Protein AF-A0A925DV42-F1 (afdb_monomer)

Mean predicted aligned error: 19.05 Å

Secondary structure (DSSP, 8-state):
----TTGGG------HHHHHHHHHHHHHHHHHHHHHHHHHHHHHHHHHHHHT-GGGS---S----PPPP-----------------------TT--EEHHHHHHHTTSS-TTHHHHHHHTT-EEETTEE---TT-EE-TT--EEETTEEP------------PPTT-B--S--TT---BHHHHHTTT-SSPP-

Sequence (193 aa):
MSNQPFKKFIAPKKNNAAVKEKFKQEKKTAKKEREAAINKYYEDKRALRQQNDPRNQSTQKGFTVSKPAFNGRPVDQKNNEAPKKFTEQKTDAGVKMPLNKFLAHCGLASRREAIAIIKEGKITINNLPVNEPGYKVSGSDVVKLNGKKLHAVKNRVYILLNKPKDYITTTDDPQGRKTVLDLIKHATSERVY

Foldseek 3Di:
DDDDPPPVPPDPDDPPVVVVVVVVVVVVVVVVVVVVVVVVVVVVVVVVVVVPDPVPPPDPDDDDDDDDDPDDDDPPPPDPPPPPPPPQPDQPQPDWDFQLVQCVQLVNDHSVVSLVLLCVQQKDKQNHTGNDRRDTDGPPIFIDGNNHTGDGDSDDDDDDDPDDPFEDDDPDDPVPTHYPCVVCVPVDPDDDD

Solvent-accessible surface area (backbone atoms only — not comparable to full-atom values): 12583 Å² total; per-residue (Å²): 136,89,84,74,93,63,72,85,76,71,67,87,75,74,58,70,65,64,55,52,50,50,57,52,50,53,54,50,50,54,49,51,52,52,53,51,52,53,50,49,53,54,48,54,56,49,50,54,52,60,73,69,37,82,83,72,79,78,71,95,67,94,73,89,79,77,84,75,77,94,65,80,80,80,79,78,90,80,71,94,66,69,79,74,68,79,71,79,75,73,77,61,85,78,59,63,39,38,38,20,56,50,44,30,47,40,66,74,40,53,54,69,57,31,40,55,50,22,59,69,49,48,27,26,49,74,83,41,76,46,53,56,47,74,42,70,43,44,84,85,59,50,41,22,50,82,82,44,77,66,56,68,63,81,79,83,84,85,82,90,76,88,80,64,87,86,52,38,95,52,96,75,59,100,83,70,64,55,32,55,61,71,78,45,61,86,77,51,94,66,90,85,131

Radius of gyration: 32.75 Å; Cα contacts (8 Å, |Δi|>4): 133; chains: 1; bounding box: 96×81×52 Å

Nearest PDB structures (foldseek):
  1ksv-assembly1_A  TM=5.792E-01  e=2.320E-06  Escherichia coli
  9e7f-assembly1_BE  TM=8.621E-01  e=8.631E-04 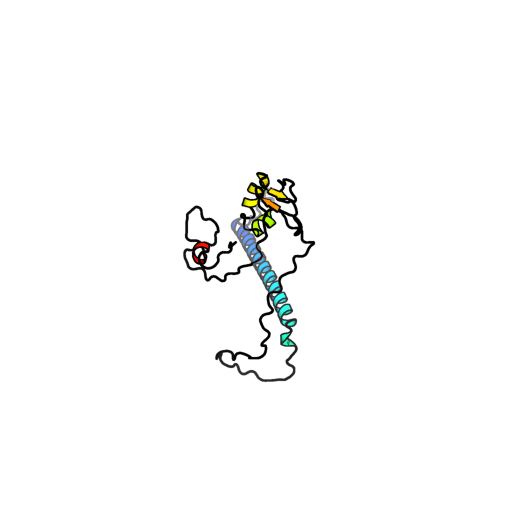 Pyrobaculum calidifontis JCM 11548
  1vio-assembly1_B  TM=5.890E-01  e=1.054E-03  Haemophilus influenzae
  3kbg-assembly1_A  TM=6.863E-01  e=2.190E-03  Thermoplasma acidophilum
  7zai-assembly1_E  TM=8.535E-01  e=1.319E-02  Pyrococcus abyssi GE5

Structure (mmCIF, N/CA/C/O backbone):
data_AF-A0A925DV42-F1
#
_entry.id   AF-A0A925DV42-F1
#
loop_
_atom_site.group_PDB
_atom_site.id
_atom_site.type_symbol
_atom_site.label_atom_id
_atom_site.label_alt_id
_atom_site.label_comp_id
_atom_site.label_asym_id
_atom_site.label_entity_id
_atom_site.label_seq_id
_atom_site.pdbx_PDB_ins_code
_atom_site.Cartn_x
_atom_site.Cartn_y
_atom_site.Cartn_z
_atom_site.occupancy
_atom_site.B_iso_or_equiv
_atom_site.auth_seq_id
_atom_site.auth_comp_id
_atom_site.auth_asym_id
_atom_site.auth_atom_id
_atom_site.pdbx_PDB_model_num
ATOM 1 N N . MET A 1 1 ? 76.237 43.496 -30.618 1.00 49.44 1 MET A N 1
ATOM 2 C CA . MET A 1 1 ? 75.507 43.274 -29.348 1.00 49.44 1 MET A CA 1
ATOM 3 C C . MET A 1 1 ? 74.123 42.708 -29.671 1.00 49.44 1 MET A C 1
ATOM 5 O O . MET A 1 1 ? 73.207 43.476 -29.933 1.00 49.44 1 MET A O 1
ATOM 9 N N . SER A 1 2 ? 73.973 41.381 -29.789 1.00 51.97 2 SER A N 1
ATOM 10 C CA . SER A 1 2 ? 72.707 40.768 -30.230 1.00 51.97 2 SER A CA 1
ATOM 11 C C . SER A 1 2 ? 71.711 40.656 -29.073 1.00 51.97 2 SER A C 1
ATOM 13 O O . SER A 1 2 ? 71.826 39.775 -28.220 1.00 51.97 2 SER A O 1
ATOM 15 N N . ASN A 1 3 ? 70.728 41.550 -29.064 1.00 58.66 3 ASN A N 1
ATOM 16 C CA . ASN A 1 3 ? 69.603 41.537 -28.141 1.00 58.66 3 ASN A CA 1
ATOM 17 C C . ASN A 1 3 ? 68.531 40.571 -28.685 1.00 58.66 3 ASN A C 1
ATOM 19 O O . ASN A 1 3 ? 67.977 40.809 -29.755 1.00 58.66 3 ASN A O 1
ATOM 23 N N . GLN A 1 4 ? 68.264 39.460 -27.993 1.00 63.59 4 GLN A N 1
ATOM 24 C CA . GLN A 1 4 ? 67.224 38.482 -28.363 1.00 63.59 4 GLN A CA 1
ATOM 25 C C . GLN A 1 4 ? 66.127 38.463 -27.278 1.00 63.59 4 GLN A C 1
ATOM 27 O O . GLN A 1 4 ? 66.200 37.655 -26.349 1.00 63.59 4 GLN A O 1
ATOM 32 N N . PRO A 1 5 ? 65.103 39.337 -27.365 1.00 61.72 5 PRO A N 1
ATOM 33 C CA . PRO A 1 5 ? 64.102 39.534 -26.309 1.00 61.72 5 PRO A CA 1
ATOM 34 C C . PRO A 1 5 ? 62.990 38.462 -26.256 1.00 61.72 5 PRO A C 1
ATOM 36 O O . PRO A 1 5 ? 62.097 38.550 -25.417 1.00 61.72 5 PRO A O 1
ATOM 39 N N . PHE A 1 6 ? 63.033 37.418 -27.097 1.00 57.84 6 PHE A N 1
ATOM 40 C CA . PHE A 1 6 ? 61.916 36.471 -27.284 1.00 57.84 6 PHE A CA 1
ATOM 41 C C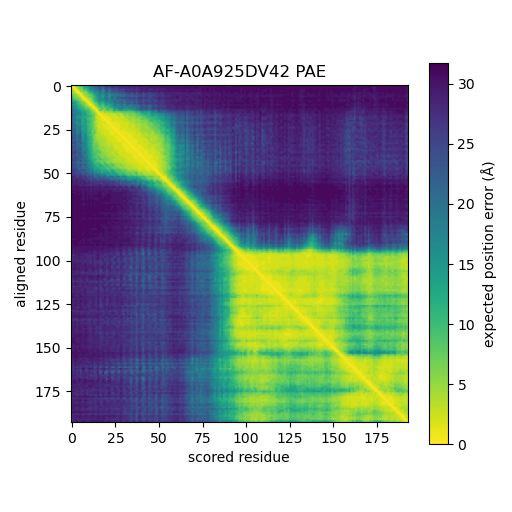 . PHE A 1 6 ? 62.151 35.026 -26.802 1.00 57.84 6 PHE A C 1
ATOM 43 O O . PHE A 1 6 ? 61.292 34.165 -26.994 1.00 57.84 6 PHE A O 1
ATOM 50 N N . LYS A 1 7 ? 63.249 34.726 -26.092 1.00 57.19 7 LYS A N 1
ATOM 51 C CA . LYS A 1 7 ? 63.490 33.362 -25.561 1.00 57.19 7 LYS A CA 1
ATOM 52 C C . LYS A 1 7 ? 62.502 32.909 -24.472 1.00 57.19 7 LYS A C 1
ATOM 54 O O . LYS A 1 7 ? 62.446 31.723 -24.167 1.00 57.19 7 LYS A O 1
ATOM 59 N N . LYS A 1 8 ? 61.691 33.812 -23.909 1.00 53.66 8 LYS A N 1
ATOM 60 C CA . LYS A 1 8 ? 60.726 33.491 -22.838 1.00 53.66 8 LYS A CA 1
ATOM 61 C C . LYS A 1 8 ? 59.446 32.793 -23.333 1.00 53.66 8 LYS A C 1
ATOM 63 O O . LYS A 1 8 ? 58.691 32.284 -22.512 1.00 53.66 8 LYS A O 1
ATOM 68 N N . PHE A 1 9 ? 59.211 32.736 -24.649 1.00 54.72 9 PHE A N 1
ATOM 69 C CA . PHE A 1 9 ? 57.989 32.163 -25.239 1.00 54.72 9 PHE A CA 1
ATOM 70 C C . PHE A 1 9 ? 58.166 30.778 -25.881 1.00 54.72 9 PHE A C 1
ATOM 72 O O . PHE A 1 9 ? 57.179 30.170 -26.292 1.00 54.72 9 PHE A O 1
ATOM 79 N N . ILE A 1 10 ? 59.387 30.235 -25.915 1.00 57.12 10 ILE A N 1
ATOM 80 C CA . ILE A 1 10 ? 59.680 28.894 -26.445 1.00 57.12 10 ILE A CA 1
ATOM 81 C C . ILE A 1 10 ? 59.942 27.943 -25.269 1.00 57.12 10 ILE A C 1
ATOM 83 O O . ILE A 1 10 ? 61.026 27.396 -25.104 1.00 57.12 10 ILE A O 1
ATOM 87 N N . ALA A 1 11 ? 58.949 27.766 -24.400 1.00 62.28 11 ALA A N 1
ATOM 88 C CA . ALA A 1 11 ? 58.913 26.574 -23.559 1.00 62.28 11 ALA A CA 1
ATOM 89 C C . ALA A 1 11 ? 58.231 25.465 -24.376 1.00 62.28 11 ALA A C 1
ATOM 91 O O . ALA A 1 11 ? 57.162 25.729 -24.939 1.00 62.28 11 ALA A O 1
ATOM 92 N N . PRO A 1 12 ? 58.786 24.241 -24.471 1.00 60.28 12 PRO A N 1
ATOM 93 C CA . PRO A 1 12 ? 58.133 23.159 -25.197 1.00 60.28 12 PRO A CA 1
ATOM 94 C C . PRO A 1 12 ? 56.806 22.831 -24.500 1.00 60.28 12 PRO A C 1
ATOM 96 O O . PRO A 1 12 ? 56.775 22.174 -23.457 1.00 60.28 12 PRO A O 1
ATOM 99 N N . LYS A 1 13 ? 55.687 23.328 -25.045 1.00 62.31 13 LYS A N 1
ATOM 100 C CA . LYS A 1 13 ? 54.348 22.960 -24.574 1.00 62.31 13 LYS A CA 1
ATOM 101 C C . LYS A 1 13 ? 54.198 21.456 -24.789 1.00 62.31 13 LYS A C 1
ATOM 103 O O . LYS A 1 13 ? 54.216 20.988 -25.923 1.00 62.31 13 LYS A O 1
ATOM 108 N N . LYS A 1 14 ? 54.069 20.691 -23.700 1.00 62.47 14 LYS A N 1
ATOM 109 C CA . LYS A 1 14 ? 53.769 19.254 -23.779 1.00 62.47 14 LYS A CA 1
ATOM 110 C C . LYS A 1 14 ? 52.481 19.069 -24.581 1.00 62.47 14 LYS A C 1
ATOM 112 O O . LYS A 1 14 ? 51.487 19.733 -24.296 1.00 62.47 14 LYS A O 1
ATOM 117 N N . ASN A 1 15 ? 52.509 18.163 -25.559 1.00 71.25 15 ASN A N 1
ATOM 118 C CA . ASN A 1 15 ? 51.371 17.861 -26.427 1.00 71.25 15 ASN A CA 1
ATOM 119 C C . ASN A 1 15 ? 50.105 17.630 -25.587 1.00 71.25 15 ASN A C 1
ATOM 121 O O . ASN A 1 15 ? 50.111 16.800 -24.675 1.00 71.25 15 ASN A O 1
ATOM 125 N N . ASN A 1 16 ? 49.012 18.330 -25.906 1.00 70.19 16 ASN A N 1
ATOM 126 C CA . ASN A 1 16 ? 47.737 18.259 -25.173 1.00 70.19 16 ASN A CA 1
ATOM 127 C C . ASN A 1 16 ? 47.221 16.815 -24.982 1.00 70.19 16 ASN A C 1
ATOM 129 O O . ASN A 1 16 ? 46.510 16.532 -24.020 1.00 70.19 16 ASN A O 1
ATOM 133 N N . ALA A 1 17 ? 47.604 15.891 -25.869 1.00 71.50 17 ALA A N 1
ATOM 134 C CA . ALA A 1 17 ? 47.333 14.460 -25.749 1.00 71.50 17 ALA A CA 1
ATOM 135 C C . ALA A 1 17 ? 48.028 13.810 -24.534 1.00 71.50 17 ALA A C 1
ATOM 137 O O . ALA A 1 17 ? 47.375 13.120 -23.757 1.00 71.50 17 ALA A O 1
ATOM 138 N N . ALA A 1 18 ? 49.312 14.100 -24.303 1.00 76.06 18 ALA A N 1
ATOM 139 C CA . ALA A 1 18 ? 50.077 13.550 -23.181 1.00 76.06 18 ALA A CA 1
ATOM 140 C C . ALA A 1 18 ? 49.569 14.064 -21.822 1.00 76.06 18 ALA A C 1
ATOM 142 O O . ALA A 1 18 ? 49.605 13.350 -20.824 1.00 76.06 18 ALA A O 1
ATOM 143 N N . VAL A 1 19 ? 49.056 15.298 -21.779 1.00 76.56 19 VAL A N 1
ATOM 144 C CA . VAL A 1 19 ? 48.416 15.863 -20.581 1.00 76.56 19 VAL A CA 1
ATOM 145 C C . VAL A 1 19 ? 47.088 15.150 -20.290 1.00 76.56 19 VAL A C 1
ATOM 147 O O . VAL A 1 19 ? 46.837 14.754 -19.154 1.00 76.56 19 VAL A O 1
ATOM 150 N N . LYS A 1 20 ? 46.261 14.907 -21.317 1.00 75.62 20 LYS A N 1
ATOM 151 C CA . LYS A 1 20 ? 44.993 14.166 -21.181 1.00 75.62 20 LYS A CA 1
ATOM 152 C C . LYS A 1 20 ? 45.198 12.710 -20.751 1.00 75.62 20 LYS A C 1
ATOM 154 O O . LYS A 1 20 ? 44.414 12.208 -19.946 1.00 75.62 20 LYS A O 1
ATOM 159 N N . GLU A 1 21 ? 46.235 12.039 -21.249 1.00 82.19 21 GLU A N 1
ATOM 160 C CA . GLU A 1 21 ? 46.555 10.669 -20.831 1.00 82.19 21 GLU A CA 1
ATOM 161 C C . GLU A 1 21 ? 46.952 10.580 -19.359 1.00 82.19 21 GLU A C 1
ATOM 163 O O . GLU A 1 21 ? 46.466 9.691 -18.661 1.00 82.19 21 GLU A O 1
ATOM 168 N N . LYS A 1 22 ? 47.744 11.534 -18.858 1.00 84.44 22 LYS A N 1
ATOM 169 C CA . LYS A 1 22 ? 48.110 11.592 -17.436 1.00 84.44 22 LYS A CA 1
ATOM 170 C C . LYS A 1 22 ? 46.887 11.734 -16.537 1.00 84.44 22 LYS A C 1
ATOM 172 O O . LYS A 1 22 ? 46.696 10.913 -15.647 1.00 84.44 22 LYS A O 1
ATOM 177 N N . PHE A 1 23 ? 45.981 12.660 -16.852 1.00 83.94 23 PHE A N 1
ATOM 178 C CA . PHE A 1 23 ? 44.728 12.804 -16.101 1.00 83.94 23 PHE A CA 1
ATOM 179 C C . PHE A 1 23 ? 43.840 11.552 -16.160 1.00 83.94 23 PHE A C 1
ATOM 181 O O . PHE A 1 23 ? 43.145 11.222 -15.197 1.00 83.94 23 PHE A O 1
ATOM 188 N N . LYS A 1 24 ? 43.833 10.833 -17.289 1.00 84.56 24 LYS A N 1
ATOM 189 C CA . LYS A 1 24 ? 43.092 9.571 -17.423 1.00 84.56 24 LYS A CA 1
ATOM 190 C C . LYS A 1 24 ? 43.712 8.464 -16.565 1.00 84.56 24 LYS A C 1
ATOM 192 O O . LYS A 1 24 ? 42.971 7.693 -15.955 1.00 84.56 24 LYS A O 1
ATOM 197 N N . GLN A 1 25 ? 45.041 8.393 -16.507 1.00 86.19 25 GLN A N 1
ATOM 198 C CA . GLN A 1 25 ? 45.773 7.449 -15.662 1.00 86.19 25 GLN A CA 1
ATOM 199 C C . GLN A 1 25 ? 45.555 7.755 -14.175 1.00 86.19 25 GLN A C 1
ATOM 201 O O . GLN A 1 25 ? 45.175 6.846 -13.443 1.00 86.19 25 GLN A O 1
ATOM 206 N N . GLU A 1 26 ? 45.647 9.020 -13.762 1.00 87.88 26 GLU A N 1
ATOM 207 C CA . GLU A 1 26 ? 45.375 9.473 -12.387 1.00 87.88 26 GLU A CA 1
ATOM 208 C C . GLU A 1 26 ? 43.936 9.169 -11.939 1.00 87.88 26 GLU A C 1
ATOM 210 O O . GLU A 1 26 ? 43.697 8.679 -10.838 1.00 87.88 26 GLU A O 1
ATOM 215 N N . LYS A 1 27 ? 42.937 9.373 -12.810 1.00 88.56 27 LYS A N 1
ATOM 216 C CA . LYS A 1 27 ? 41.550 8.983 -12.498 1.00 88.56 27 LYS A CA 1
ATOM 217 C C . LYS A 1 27 ? 41.386 7.469 -12.359 1.00 88.56 27 LYS A C 1
ATOM 219 O O . LYS A 1 27 ? 40.580 7.008 -11.550 1.00 88.56 27 LYS A O 1
ATOM 224 N N . LYS A 1 28 ? 42.119 6.684 -13.155 1.00 90.00 28 LYS A N 1
ATOM 225 C CA . LYS A 1 28 ? 42.072 5.217 -13.107 1.00 90.00 28 LYS A CA 1
ATOM 226 C C . LYS A 1 28 ? 42.726 4.682 -11.831 1.00 90.00 28 LYS A C 1
ATOM 228 O O . LYS A 1 28 ? 42.174 3.760 -11.232 1.00 90.00 28 LYS A O 1
ATOM 233 N N . THR A 1 29 ? 43.848 5.259 -11.403 1.00 90.88 29 THR A N 1
ATOM 234 C CA . THR A 1 29 ? 44.507 4.892 -10.141 1.00 90.88 29 THR A CA 1
ATOM 235 C C . THR A 1 29 ? 43.636 5.265 -8.947 1.00 90.88 29 THR A C 1
ATOM 237 O O . THR A 1 29 ? 43.335 4.387 -8.144 1.00 90.88 29 THR A O 1
ATOM 240 N N . ALA A 1 30 ? 43.083 6.482 -8.911 1.00 89.06 30 ALA A N 1
ATOM 241 C CA . ALA A 1 30 ? 42.178 6.914 -7.843 1.00 89.06 30 ALA A CA 1
ATOM 242 C C . ALA A 1 30 ? 40.916 6.033 -7.732 1.00 89.06 30 ALA A C 1
ATOM 244 O O . ALA A 1 30 ? 40.457 5.709 -6.636 1.00 89.06 30 ALA A O 1
ATOM 245 N N . LYS A 1 31 ? 40.352 5.592 -8.867 1.00 90.62 31 LYS A N 1
ATOM 246 C CA . LYS A 1 31 ? 39.223 4.648 -8.873 1.00 90.62 31 LYS A CA 1
ATOM 247 C C . LYS A 1 31 ? 39.620 3.284 -8.295 1.00 90.62 31 LYS A C 1
ATOM 249 O O . LYS A 1 31 ? 38.879 2.741 -7.480 1.00 90.62 31 LYS A O 1
ATOM 254 N N . LYS A 1 32 ? 40.786 2.757 -8.683 1.00 92.00 32 LYS A N 1
ATOM 255 C CA . LYS A 1 32 ? 41.305 1.471 -8.195 1.00 92.00 32 LYS A CA 1
ATOM 256 C C . LYS A 1 32 ? 41.598 1.508 -6.691 1.00 92.00 32 LYS A C 1
ATOM 258 O O . LYS A 1 32 ? 41.275 0.560 -5.986 1.00 92.00 32 LYS A O 1
ATOM 263 N N . GLU A 1 33 ? 42.157 2.608 -6.195 1.00 89.38 33 GLU A N 1
ATOM 264 C CA . GLU A 1 33 ? 42.412 2.824 -4.765 1.00 89.38 33 GLU A CA 1
ATOM 265 C C . GLU A 1 33 ? 41.111 2.890 -3.961 1.00 89.38 33 GLU A C 1
ATOM 267 O O . GLU A 1 33 ? 40.996 2.257 -2.911 1.00 89.38 33 GLU A O 1
ATOM 272 N N . ARG A 1 34 ? 40.089 3.576 -4.485 1.00 89.38 34 ARG A N 1
ATOM 273 C CA . ARG A 1 34 ? 38.759 3.622 -3.865 1.00 89.38 34 ARG A CA 1
ATOM 274 C C . ARG A 1 34 ? 38.096 2.245 -3.813 1.00 89.38 34 ARG A C 1
ATOM 276 O O . ARG A 1 34 ? 37.526 1.890 -2.786 1.00 89.38 34 ARG A O 1
ATOM 283 N N . GLU A 1 35 ? 38.161 1.473 -4.895 1.00 87.81 35 GLU A N 1
ATOM 284 C CA . GLU A 1 35 ? 37.636 0.101 -4.936 1.00 87.81 35 GLU A CA 1
ATOM 285 C C . GLU A 1 35 ? 38.374 -0.815 -3.949 1.00 87.81 35 GLU A C 1
ATOM 287 O O . GLU A 1 35 ? 37.734 -1.567 -3.215 1.00 87.81 35 GLU A O 1
ATOM 292 N N . ALA A 1 36 ? 39.701 -0.695 -3.853 1.00 91.88 36 ALA A N 1
ATOM 293 C CA . ALA A 1 36 ? 40.502 -1.440 -2.885 1.00 91.88 36 ALA A CA 1
ATOM 294 C C . ALA A 1 36 ? 40.151 -1.076 -1.431 1.00 91.88 36 ALA A C 1
ATOM 296 O O . ALA A 1 36 ? 40.011 -1.966 -0.595 1.00 91.88 36 ALA A O 1
ATOM 297 N N . ALA A 1 37 ? 39.942 0.209 -1.131 1.00 91.50 37 ALA A N 1
ATOM 298 C CA . ALA A 1 37 ? 39.533 0.661 0.199 1.00 91.50 37 ALA A CA 1
ATOM 299 C C . ALA A 1 37 ? 38.142 0.134 0.592 1.00 91.50 37 ALA A C 1
ATOM 301 O O . ALA A 1 37 ? 37.932 -0.292 1.728 1.00 91.50 37 ALA A O 1
ATOM 302 N N . ILE A 1 38 ? 37.200 0.119 -0.357 1.00 88.81 38 ILE A N 1
ATOM 303 C CA . ILE A 1 38 ? 35.858 -0.436 -0.151 1.00 88.81 38 ILE A CA 1
ATOM 304 C C . ILE A 1 38 ? 35.936 -1.945 0.112 1.00 88.81 38 ILE A C 1
ATOM 306 O O . ILE A 1 38 ? 35.324 -2.428 1.065 1.00 88.81 38 ILE A O 1
ATOM 310 N N . ASN A 1 39 ? 36.708 -2.684 -0.688 1.00 89.38 39 ASN A N 1
ATOM 311 C CA . ASN A 1 39 ? 36.881 -4.124 -0.494 1.00 89.38 39 ASN A CA 1
ATOM 312 C C . ASN A 1 39 ? 37.514 -4.435 0.862 1.00 89.38 39 ASN A C 1
ATOM 314 O O . ASN A 1 39 ? 36.979 -5.268 1.588 1.00 89.38 39 ASN A O 1
ATOM 318 N N . LYS A 1 40 ? 38.556 -3.693 1.252 1.00 92.69 40 LYS A N 1
ATOM 319 C CA . LYS A 1 40 ? 39.194 -3.835 2.565 1.00 92.69 40 LYS A CA 1
ATOM 320 C C . LYS A 1 40 ? 38.204 -3.608 3.713 1.00 92.69 40 LYS A C 1
ATOM 322 O O . LYS A 1 40 ? 38.117 -4.429 4.617 1.00 92.69 40 LYS A O 1
ATOM 327 N N . TYR A 1 41 ? 37.377 -2.559 3.641 1.00 91.31 41 TYR A N 1
ATOM 328 C CA . TYR A 1 41 ? 36.332 -2.305 4.644 1.00 91.31 41 TYR A CA 1
ATOM 329 C C . TYR A 1 41 ? 35.341 -3.474 4.772 1.00 91.31 41 TYR A C 1
ATOM 331 O O . TYR A 1 41 ? 34.952 -3.860 5.879 1.00 91.31 41 TYR A O 1
ATOM 339 N N . TYR A 1 42 ? 34.909 -4.049 3.647 1.00 86.06 42 TYR A N 1
ATOM 340 C CA . TYR A 1 42 ? 33.990 -5.186 3.665 1.00 86.06 42 TYR A CA 1
ATOM 341 C C . TYR A 1 42 ? 34.657 -6.489 4.125 1.00 86.06 42 TYR A C 1
ATOM 343 O O . TYR A 1 42 ? 33.984 -7.299 4.768 1.00 86.06 42 TYR A O 1
ATOM 351 N N . GLU A 1 43 ? 35.944 -6.686 3.839 1.00 87.06 43 GLU A N 1
ATOM 352 C CA . GLU A 1 43 ? 36.745 -7.809 4.337 1.00 87.06 43 GLU A CA 1
ATOM 353 C C . GLU A 1 43 ? 36.935 -7.733 5.852 1.00 87.06 43 GLU A C 1
ATOM 355 O O . GLU A 1 43 ? 36.607 -8.699 6.541 1.00 87.06 43 GLU A O 1
ATOM 360 N N . ASP A 1 44 ? 37.313 -6.572 6.388 1.00 88.00 44 ASP A N 1
ATOM 361 C CA . ASP A 1 44 ? 37.457 -6.350 7.832 1.00 88.00 44 ASP A CA 1
ATOM 362 C C . ASP A 1 44 ? 36.124 -6.587 8.560 1.00 88.00 44 ASP A C 1
ATOM 364 O O . ASP A 1 44 ? 36.047 -7.282 9.577 1.00 88.00 44 ASP A O 1
ATOM 368 N N . LYS A 1 45 ? 35.018 -6.093 7.990 1.00 85.94 45 LYS A N 1
ATOM 369 C CA . LYS A 1 45 ? 33.668 -6.323 8.526 1.00 85.94 45 LYS A CA 1
ATOM 370 C C . LYS A 1 45 ? 33.256 -7.797 8.467 1.00 85.94 45 LYS A C 1
ATOM 372 O O . LYS A 1 45 ? 32.492 -8.254 9.320 1.00 85.94 45 LYS A O 1
ATOM 377 N N . ARG A 1 46 ? 33.720 -8.544 7.461 1.00 83.31 46 ARG A N 1
ATOM 378 C CA . ARG A 1 46 ? 33.480 -9.989 7.332 1.00 83.31 46 ARG A CA 1
ATOM 379 C C . ARG A 1 46 ? 34.327 -10.775 8.338 1.00 83.31 46 ARG A C 1
ATOM 381 O O . ARG A 1 46 ? 33.788 -11.690 8.954 1.00 83.31 46 ARG A O 1
ATOM 388 N N . ALA A 1 47 ? 35.581 -10.384 8.557 1.00 82.81 47 ALA A N 1
ATOM 389 C CA . ALA A 1 47 ? 36.467 -10.974 9.558 1.00 82.81 47 ALA A CA 1
ATOM 390 C C . ALA A 1 47 ? 35.935 -10.763 10.984 1.00 82.81 47 ALA A C 1
ATOM 392 O O . ALA A 1 47 ? 35.838 -11.717 11.752 1.00 82.81 47 ALA A O 1
ATOM 393 N N . LEU A 1 48 ? 35.462 -9.553 11.307 1.00 80.50 48 LEU A N 1
ATOM 394 C CA . LEU A 1 48 ? 34.846 -9.252 12.605 1.00 80.50 48 LEU A CA 1
ATOM 395 C C . LEU A 1 48 ? 33.588 -10.099 12.861 1.00 80.50 48 LEU A C 1
ATOM 397 O O . LEU A 1 48 ? 33.341 -10.553 13.976 1.00 80.50 48 LEU A O 1
ATOM 401 N N . ARG A 1 49 ? 32.788 -10.345 11.815 1.00 77.12 49 ARG A N 1
ATOM 402 C CA . ARG A 1 49 ? 31.622 -11.239 11.892 1.00 77.12 49 ARG A CA 1
ATOM 403 C C . ARG A 1 49 ? 32.012 -12.702 12.108 1.00 77.12 49 ARG A C 1
ATOM 405 O O . ARG A 1 49 ? 31.275 -13.399 12.789 1.00 77.12 49 ARG A O 1
ATOM 412 N N . GLN A 1 50 ? 33.132 -13.156 11.539 1.00 72.94 50 GLN A N 1
ATOM 413 C CA . GLN A 1 50 ? 33.650 -14.515 11.751 1.00 72.94 50 GLN A CA 1
ATOM 414 C C . GLN A 1 50 ? 34.247 -14.698 13.151 1.00 72.94 50 GLN A C 1
ATOM 416 O O . GLN A 1 50 ? 34.074 -15.757 13.744 1.00 72.94 50 GLN A O 1
ATOM 421 N N . GLN A 1 51 ? 34.907 -13.674 13.699 1.00 68.69 51 GLN A N 1
ATOM 422 C CA . GLN A 1 51 ? 35.428 -13.705 15.071 1.00 68.69 51 GLN A CA 1
ATOM 423 C C . GLN A 1 51 ? 34.309 -13.743 16.119 1.00 68.69 51 GLN A C 1
ATOM 425 O O . GLN A 1 51 ? 34.436 -14.436 17.122 1.00 68.69 51 GLN A O 1
ATOM 430 N N . ASN A 1 52 ? 33.195 -13.053 15.861 1.00 67.50 52 ASN A N 1
ATOM 431 C CA . ASN A 1 52 ? 32.037 -13.005 16.757 1.00 67.50 52 ASN A CA 1
ATOM 432 C C . ASN A 1 52 ? 30.979 -14.088 16.463 1.00 67.50 52 ASN A C 1
ATOM 434 O O . ASN A 1 52 ? 29.838 -13.955 16.904 1.00 67.50 52 ASN A O 1
ATOM 438 N N . ASP A 1 53 ? 31.317 -15.141 15.708 1.00 62.50 53 ASP A N 1
ATOM 439 C CA . ASP A 1 53 ? 30.405 -16.262 15.470 1.00 62.50 53 ASP A CA 1
ATOM 440 C C . ASP A 1 53 ? 30.355 -17.174 16.715 1.00 62.50 53 ASP A C 1
ATOM 442 O O . ASP A 1 53 ? 31.357 -17.819 17.044 1.00 62.50 53 ASP A O 1
ATOM 446 N N . PRO A 1 54 ? 29.208 -17.283 17.413 1.00 54.16 54 PRO A N 1
ATOM 447 C CA . PRO A 1 54 ? 29.083 -18.079 18.636 1.00 54.16 54 PRO A CA 1
ATOM 448 C C . PRO A 1 54 ? 29.295 -19.587 18.413 1.00 54.16 54 PRO A C 1
ATOM 450 O O . PRO A 1 54 ? 29.432 -20.334 19.376 1.00 54.16 54 PRO A O 1
ATOM 453 N N . ARG A 1 55 ? 29.373 -20.050 17.157 1.00 58.41 55 ARG A N 1
ATOM 454 C CA . ARG A 1 55 ? 29.694 -21.444 16.811 1.00 58.41 55 ARG A CA 1
ATOM 455 C C . ARG A 1 55 ? 31.175 -21.797 16.971 1.00 58.41 55 ARG A C 1
ATOM 457 O O . ARG A 1 55 ? 31.505 -22.976 16.934 1.00 58.41 55 ARG A O 1
ATOM 464 N N . ASN A 1 56 ? 32.066 -20.814 17.134 1.00 52.88 56 ASN A N 1
ATOM 465 C CA . ASN A 1 56 ? 33.514 -21.049 17.185 1.00 52.88 56 ASN A CA 1
ATOM 466 C C . ASN A 1 56 ? 34.087 -21.127 18.615 1.00 52.88 56 ASN A C 1
ATOM 468 O O . ASN A 1 56 ? 35.287 -21.318 18.790 1.00 52.88 56 ASN A O 1
ATOM 472 N N . GLN A 1 57 ? 33.250 -21.002 19.653 1.00 52.19 57 GLN A N 1
ATOM 473 C CA . GLN A 1 57 ? 33.688 -21.139 21.051 1.00 52.19 57 GLN A CA 1
ATOM 474 C C . GLN A 1 57 ? 33.807 -22.599 21.528 1.00 52.19 57 GLN A C 1
ATOM 476 O O . GLN A 1 57 ? 34.300 -22.830 22.628 1.00 52.19 57 GLN A O 1
ATOM 481 N N . SER A 1 58 ? 33.427 -23.600 20.724 1.00 50.03 58 SER A N 1
ATOM 482 C CA . SER A 1 58 ? 33.470 -25.013 21.131 1.00 50.03 58 SER A CA 1
ATOM 483 C C . SER A 1 58 ? 34.429 -25.870 20.296 1.00 50.03 58 SER A C 1
ATOM 485 O O . SER A 1 58 ? 33.998 -26.842 19.682 1.00 50.03 58 SER A O 1
ATOM 487 N N . THR A 1 59 ? 35.731 -25.561 20.269 1.00 46.47 59 THR A N 1
ATOM 488 C CA . THR A 1 59 ? 36.717 -26.536 19.748 1.00 46.47 59 THR A CA 1
ATOM 489 C C . THR A 1 59 ? 38.114 -26.404 20.366 1.00 46.47 59 THR A C 1
ATOM 491 O O . THR A 1 59 ? 39.111 -26.220 19.679 1.00 46.47 59 THR A O 1
ATOM 494 N N . GLN A 1 60 ? 38.216 -26.577 21.686 1.00 47.84 60 GLN A N 1
ATOM 495 C CA . GLN A 1 60 ? 39.403 -27.204 22.279 1.00 47.84 60 GLN A CA 1
ATOM 496 C C . GLN A 1 60 ? 39.112 -28.691 22.502 1.00 47.84 60 GLN A C 1
ATOM 498 O O . GLN A 1 60 ? 38.768 -29.111 23.600 1.00 47.84 60 GLN A O 1
ATOM 503 N N . LYS A 1 61 ? 39.194 -29.484 21.434 1.00 39.19 61 LYS A N 1
ATOM 504 C CA . LYS A 1 61 ? 39.568 -30.907 21.475 1.00 39.19 61 LYS A CA 1
ATOM 505 C C . LYS A 1 61 ? 39.720 -31.385 20.037 1.00 39.19 61 LYS A C 1
ATOM 507 O O . LYS A 1 61 ? 38.775 -31.334 19.256 1.00 39.19 61 LYS A O 1
ATOM 512 N N . GLY A 1 62 ? 40.952 -31.742 19.687 1.00 43.19 62 GLY A N 1
ATOM 513 C CA . GLY A 1 62 ? 41.348 -32.087 18.331 1.00 43.19 62 GLY A CA 1
ATOM 514 C C . GLY A 1 62 ? 40.558 -33.264 17.771 1.00 43.19 62 GLY A C 1
ATOM 515 O O . GLY A 1 62 ? 40.455 -34.306 18.409 1.00 43.19 62 GLY A O 1
ATOM 516 N N . PHE A 1 63 ? 40.064 -33.090 16.551 1.00 35.72 63 PHE A N 1
ATOM 517 C CA . PHE A 1 63 ? 39.763 -34.175 15.628 1.00 35.72 63 PHE A CA 1
ATOM 518 C C . PHE A 1 63 ? 40.230 -33.736 14.241 1.00 35.72 63 PHE A C 1
ATOM 520 O O . PHE A 1 63 ? 39.877 -32.661 13.755 1.00 35.72 63 PHE A O 1
ATOM 527 N N . THR A 1 64 ? 41.089 -34.546 13.632 1.00 40.06 64 THR A N 1
ATOM 528 C CA . THR A 1 64 ? 41.577 -34.370 12.267 1.00 40.06 64 THR A CA 1
ATOM 529 C C . THR A 1 64 ? 40.410 -34.543 11.296 1.00 40.06 64 THR A C 1
ATOM 531 O O . THR A 1 64 ? 39.801 -35.606 11.228 1.00 40.06 64 THR A O 1
ATOM 534 N N . VAL A 1 65 ? 40.071 -33.500 10.537 1.00 41.28 65 VAL A N 1
ATOM 535 C CA . VAL A 1 65 ? 39.011 -33.587 9.522 1.00 41.28 65 VAL A CA 1
ATOM 536 C C . VAL A 1 65 ? 39.645 -33.920 8.175 1.00 41.28 65 VAL A C 1
ATOM 538 O O . VAL A 1 65 ? 40.076 -33.037 7.433 1.00 41.28 65 VAL A O 1
ATOM 541 N N . SER A 1 66 ? 39.686 -35.209 7.839 1.00 43.50 66 SER A N 1
ATOM 542 C CA . SER A 1 66 ? 39.632 -35.628 6.440 1.00 43.50 66 SER A CA 1
ATOM 543 C C . SER A 1 66 ? 38.276 -35.190 5.872 1.00 43.50 66 SER A C 1
ATOM 545 O O . SER A 1 66 ? 37.234 -35.389 6.494 1.00 43.50 66 SER A O 1
ATOM 547 N N . LYS A 1 67 ? 38.279 -34.519 4.714 1.00 43.47 67 LYS A N 1
ATOM 548 C CA . LYS A 1 67 ? 37.054 -34.052 4.040 1.00 43.47 67 LYS A CA 1
ATOM 549 C C . LYS A 1 67 ? 36.121 -35.243 3.772 1.00 43.47 67 LYS A C 1
ATOM 551 O O . LYS A 1 67 ? 36.522 -36.106 2.989 1.00 43.47 67 LYS A O 1
ATOM 556 N N . PRO A 1 68 ? 34.881 -35.287 4.298 1.00 40.25 68 PRO A N 1
ATOM 557 C CA . PRO A 1 68 ? 33.904 -36.218 3.773 1.00 40.25 68 PRO A CA 1
ATOM 558 C C . PRO A 1 68 ? 33.266 -35.615 2.518 1.00 40.25 68 PRO A C 1
ATOM 560 O O . PRO A 1 68 ? 32.941 -34.425 2.460 1.00 40.25 68 PRO A O 1
ATOM 563 N N . ALA A 1 69 ? 33.117 -36.453 1.494 1.00 46.12 69 ALA A N 1
ATOM 564 C CA . ALA A 1 69 ? 32.307 -36.165 0.324 1.00 46.12 69 ALA A CA 1
ATOM 565 C C . ALA A 1 69 ? 30.880 -35.797 0.759 1.00 46.12 69 ALA A C 1
ATOM 567 O O . ALA A 1 69 ? 30.341 -36.366 1.709 1.00 46.12 69 ALA A O 1
ATOM 568 N N . PHE A 1 70 ? 30.281 -34.830 0.064 1.00 43.88 70 PHE A N 1
ATOM 569 C CA . PHE A 1 70 ? 28.899 -34.405 0.264 1.00 43.88 70 PHE A CA 1
ATOM 570 C C . PHE A 1 70 ? 27.944 -35.527 -0.172 1.00 43.88 70 PHE A C 1
ATOM 572 O O . PHE A 1 70 ? 27.392 -35.497 -1.266 1.00 43.88 70 PHE A O 1
ATOM 579 N N . ASN A 1 71 ? 27.757 -36.521 0.692 1.00 43.34 71 ASN A N 1
ATOM 580 C CA . ASN A 1 71 ? 26.544 -37.325 0.722 1.00 43.34 71 ASN A CA 1
ATOM 581 C C . ASN A 1 71 ? 25.587 -36.667 1.718 1.00 43.34 71 ASN A C 1
ATOM 583 O O . ASN A 1 71 ? 26.023 -36.154 2.749 1.00 43.34 71 ASN A O 1
ATOM 587 N N . GLY A 1 72 ? 24.308 -36.608 1.339 1.00 44.31 72 GLY A N 1
ATOM 588 C CA . GLY A 1 72 ? 23.258 -35.789 1.947 1.00 44.31 72 GLY A CA 1
ATOM 589 C C . GLY A 1 72 ? 23.349 -35.648 3.466 1.00 44.31 72 GLY A C 1
ATOM 590 O O . GLY A 1 72 ? 23.579 -36.616 4.186 1.00 44.31 72 GLY A O 1
ATOM 591 N N . ARG A 1 73 ? 23.165 -34.412 3.946 1.00 38.19 73 ARG A N 1
ATOM 592 C CA . ARG A 1 73 ? 23.186 -34.104 5.379 1.00 38.19 73 ARG A CA 1
ATOM 593 C C . ARG A 1 73 ? 22.213 -35.035 6.117 1.00 38.19 73 ARG A C 1
ATOM 595 O O . ARG A 1 73 ? 21.029 -35.017 5.772 1.00 38.19 73 ARG A O 1
ATOM 602 N N . PRO A 1 74 ? 22.662 -35.797 7.128 1.00 41.75 74 PRO A N 1
ATOM 603 C CA . PRO A 1 74 ? 21.737 -36.441 8.040 1.00 41.75 74 PRO A CA 1
ATOM 604 C C . PRO A 1 74 ? 20.949 -35.343 8.761 1.00 41.75 74 PRO A C 1
ATOM 606 O O . PRO A 1 74 ? 21.509 -34.351 9.230 1.00 41.75 74 PRO A O 1
ATOM 609 N N . VAL A 1 75 ? 19.628 -35.486 8.761 1.00 47.59 75 VAL A N 1
ATOM 610 C CA . VAL A 1 75 ? 18.707 -34.592 9.460 1.00 47.59 75 VAL A CA 1
ATOM 611 C C . VAL A 1 75 ? 18.931 -34.797 10.957 1.00 47.59 75 VAL A C 1
ATOM 613 O O . VAL A 1 75 ? 18.552 -35.833 11.497 1.00 47.59 75 VAL A O 1
ATOM 616 N N . ASP A 1 76 ? 19.567 -33.830 11.618 1.00 45.81 76 ASP A N 1
ATOM 617 C CA . ASP A 1 76 ? 19.672 -33.786 13.078 1.00 45.81 76 ASP A CA 1
ATOM 618 C C . ASP A 1 76 ? 18.256 -33.698 13.674 1.00 45.81 76 ASP A C 1
ATOM 620 O O . ASP A 1 76 ? 17.626 -32.640 13.694 1.00 45.81 76 ASP A O 1
ATOM 624 N N . GLN A 1 77 ? 17.726 -34.827 14.151 1.00 53.22 77 GLN A N 1
ATOM 625 C CA . GLN A 1 77 ? 16.430 -34.931 14.834 1.00 53.22 77 GLN A CA 1
ATOM 626 C C . GLN A 1 77 ? 16.509 -34.465 16.300 1.00 53.22 77 GLN A C 1
ATOM 628 O O . GLN A 1 77 ? 15.973 -35.100 17.207 1.00 53.22 77 GLN A O 1
ATOM 633 N N . LYS A 1 78 ? 17.177 -33.340 16.563 1.00 50.38 78 LYS A N 1
ATOM 634 C CA . LYS A 1 78 ? 17.177 -32.693 17.880 1.00 50.38 78 LYS A CA 1
ATOM 635 C C . LYS A 1 78 ? 16.881 -31.211 17.731 1.00 50.38 78 LYS A C 1
ATOM 637 O O . LYS A 1 78 ? 17.783 -30.387 17.667 1.00 50.38 78 LYS A O 1
ATOM 642 N N . ASN A 1 79 ? 15.586 -30.926 17.612 1.00 44.31 79 ASN A N 1
ATOM 643 C CA . ASN A 1 79 ? 14.848 -29.878 18.323 1.00 44.31 79 ASN A CA 1
ATOM 644 C C . ASN A 1 79 ? 13.440 -29.821 17.717 1.00 44.31 79 ASN A C 1
ATOM 646 O O . ASN A 1 79 ? 13.172 -29.045 16.804 1.00 44.31 79 ASN A O 1
ATOM 650 N N . ASN A 1 80 ? 12.526 -30.645 18.241 1.00 52.66 80 ASN A N 1
ATOM 651 C CA . ASN A 1 80 ? 11.084 -30.460 18.054 1.00 52.66 80 ASN A CA 1
ATOM 652 C C . ASN A 1 80 ? 10.610 -29.250 18.882 1.00 52.66 80 ASN A C 1
ATOM 654 O O . ASN A 1 80 ? 9.717 -29.362 19.718 1.00 52.66 80 ASN A O 1
ATOM 658 N N . GLU A 1 81 ? 11.216 -28.082 18.680 1.00 54.84 81 GLU A N 1
ATOM 659 C CA . GLU A 1 81 ? 10.539 -26.837 19.007 1.00 54.84 81 GLU A CA 1
ATOM 660 C C . GLU A 1 81 ? 9.627 -26.545 17.823 1.00 54.84 81 GLU A C 1
ATOM 662 O O . GLU A 1 81 ? 10.087 -26.228 16.724 1.00 54.84 81 GLU A O 1
ATOM 667 N N . ALA A 1 82 ? 8.319 -26.715 18.038 1.00 60.03 82 ALA A N 1
ATOM 668 C CA . ALA A 1 82 ? 7.305 -26.250 17.105 1.00 60.03 82 ALA A CA 1
ATOM 669 C C . ALA A 1 82 ? 7.677 -24.834 16.629 1.00 60.03 82 ALA A C 1
ATOM 671 O O . ALA A 1 82 ? 8.136 -24.036 17.457 1.00 60.03 82 ALA A O 1
ATOM 672 N N . PRO A 1 83 ? 7.496 -24.497 15.335 1.00 53.38 83 PRO A N 1
ATOM 673 C CA . PRO A 1 83 ? 7.772 -23.148 14.863 1.00 53.38 83 PRO A CA 1
ATOM 674 C C . PRO A 1 83 ? 7.029 -22.199 15.793 1.00 53.38 83 PRO A C 1
ATOM 676 O O . PRO A 1 83 ? 5.808 -22.319 15.934 1.00 53.38 83 PRO A O 1
ATOM 679 N N . LYS A 1 84 ? 7.776 -21.337 16.502 1.00 48.50 84 LYS A N 1
ATOM 680 C CA . LYS A 1 84 ? 7.201 -20.364 17.433 1.00 48.50 84 LYS A CA 1
ATOM 681 C C . LYS A 1 84 ? 6.068 -19.694 16.675 1.00 48.50 84 LYS A C 1
ATOM 683 O O . LYS A 1 84 ? 6.332 -19.020 15.678 1.00 48.50 84 LYS A O 1
ATOM 688 N N . LYS A 1 85 ? 4.819 -19.969 17.084 1.00 40.75 85 LYS A N 1
ATOM 689 C CA . LYS A 1 85 ? 3.627 -19.347 16.504 1.00 40.75 85 LYS A CA 1
ATOM 690 C C . LYS A 1 85 ? 3.962 -17.870 16.410 1.00 40.75 85 LYS A C 1
ATOM 692 O O . LYS A 1 85 ? 4.355 -17.313 17.435 1.00 40.75 85 LYS A O 1
ATOM 697 N N . PHE A 1 86 ? 3.919 -17.294 15.205 1.00 46.97 86 PHE A N 1
ATOM 698 C CA . PHE A 1 86 ? 4.136 -15.864 15.013 1.00 46.97 86 PHE A CA 1
ATOM 699 C C . PHE A 1 86 ? 3.239 -15.163 16.023 1.00 46.97 86 PHE A C 1
ATOM 701 O O . PHE A 1 86 ? 2.018 -15.183 15.889 1.00 46.97 86 PHE A O 1
ATOM 708 N N . THR A 1 87 ? 3.843 -14.668 17.097 1.00 48.03 87 THR A N 1
ATOM 709 C CA . THR A 1 87 ? 3.117 -14.052 18.188 1.00 48.03 87 THR A CA 1
ATOM 710 C C . THR A 1 87 ? 2.441 -12.851 17.568 1.00 48.03 87 THR A C 1
ATOM 712 O O . THR A 1 87 ? 3.122 -11.989 17.005 1.00 48.03 87 THR A O 1
ATOM 715 N N . GLU A 1 88 ? 1.108 -12.838 17.597 1.00 54.16 88 GLU A N 1
ATOM 716 C CA . GLU A 1 88 ? 0.315 -11.684 17.205 1.00 54.16 88 GLU A CA 1
ATOM 717 C C . GLU A 1 88 ? 0.936 -10.470 17.888 1.00 54.16 88 GLU A C 1
ATOM 719 O O . GLU A 1 88 ? 0.967 -10.371 19.118 1.00 54.16 88 GLU A O 1
ATOM 724 N N . GLN A 1 89 ? 1.549 -9.596 17.090 1.00 54.00 89 GLN A N 1
ATOM 725 C CA . GLN A 1 89 ? 2.134 -8.376 17.611 1.00 54.00 89 GLN A CA 1
ATOM 726 C C . GLN A 1 89 ? 0.973 -7.601 18.226 1.00 54.00 89 GLN A C 1
ATOM 728 O O . GLN A 1 89 ? 0.090 -7.140 17.498 1.00 54.00 89 GLN A O 1
ATOM 733 N N . LYS A 1 90 ? 0.955 -7.514 19.564 1.00 46.56 90 LYS A N 1
ATOM 734 C CA . LYS A 1 90 ? 0.084 -6.606 20.310 1.00 46.56 90 LYS A CA 1
ATOM 735 C C . LYS A 1 90 ? 0.115 -5.273 19.574 1.00 46.56 90 LYS A C 1
ATOM 737 O O . LYS A 1 90 ? 1.188 -4.731 19.331 1.00 46.56 90 LYS A O 1
ATOM 742 N N . THR A 1 91 ? -1.048 -4.786 19.157 1.00 50.34 91 THR A N 1
ATOM 743 C CA . THR A 1 91 ? -1.165 -3.455 18.570 1.00 50.34 91 THR A CA 1
ATOM 744 C C . THR A 1 91 ? -0.701 -2.468 19.629 1.00 50.34 91 THR A C 1
ATOM 746 O O . THR A 1 91 ? -1.424 -2.226 20.595 1.00 50.34 91 THR A O 1
ATOM 749 N N . ASP A 1 92 ? 0.524 -1.967 19.493 1.00 55.91 92 ASP A N 1
ATOM 750 C CA . ASP A 1 92 ? 1.086 -0.963 20.382 1.00 55.91 92 ASP A CA 1
ATOM 751 C C . ASP A 1 92 ? 0.120 0.224 20.424 1.00 55.91 92 ASP A C 1
ATOM 753 O O . ASP A 1 92 ? -0.013 0.974 19.454 1.00 55.91 92 ASP A O 1
ATOM 757 N N . ALA A 1 93 ? -0.584 0.387 21.545 1.00 56.81 93 ALA A N 1
ATOM 758 C CA . ALA A 1 93 ? -1.640 1.385 21.714 1.00 56.81 93 ALA A CA 1
ATOM 759 C C . ALA A 1 93 ? -1.143 2.841 21.554 1.00 56.81 93 ALA A C 1
ATOM 761 O O . ALA A 1 93 ? -1.946 3.766 21.487 1.00 56.81 93 ALA A O 1
ATOM 762 N N . GLY A 1 94 ? 0.175 3.051 21.453 1.00 63.09 94 GLY A N 1
ATOM 763 C CA . GLY A 1 94 ? 0.804 4.348 21.205 1.00 63.09 94 GLY A CA 1
ATOM 764 C C . GLY A 1 94 ? 1.307 4.584 19.775 1.00 63.09 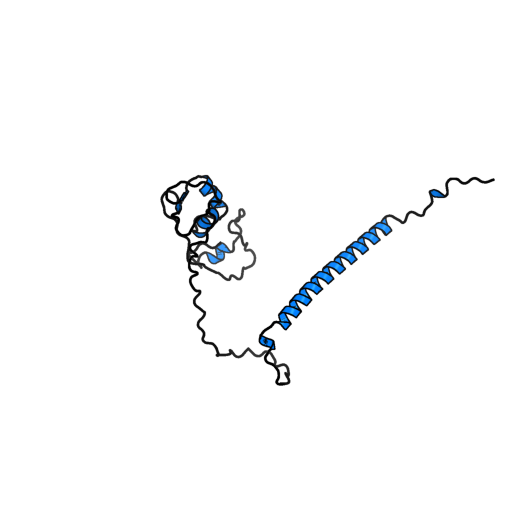94 GLY A C 1
ATOM 765 O O . GLY A 1 94 ? 1.749 5.696 19.476 1.00 63.09 94 GLY A O 1
ATOM 766 N N . VAL A 1 95 ? 1.272 3.593 18.873 1.00 78.38 95 VAL A N 1
ATOM 767 C CA . VAL A 1 95 ? 1.824 3.769 17.519 1.00 78.38 95 VAL A CA 1
ATOM 768 C C . VAL A 1 95 ? 0.835 4.532 16.646 1.00 78.38 95 VAL A C 1
ATOM 770 O O . VAL A 1 95 ? -0.132 3.993 16.111 1.00 78.38 95 VAL A O 1
ATOM 773 N N . LYS A 1 96 ? 1.115 5.823 16.479 1.00 86.44 96 LYS A N 1
ATOM 774 C CA . LYS A 1 96 ? 0.405 6.696 15.547 1.00 86.44 96 LYS A CA 1
ATOM 775 C C . LYS A 1 96 ? 0.901 6.453 14.124 1.00 86.44 96 LYS A C 1
ATOM 777 O O . LYS A 1 96 ? 2.100 6.567 13.859 1.00 86.44 96 LYS A O 1
ATOM 782 N N . MET A 1 97 ? -0.009 6.174 13.194 1.00 89.94 97 MET A N 1
ATOM 783 C CA . MET A 1 97 ? 0.317 6.005 11.778 1.00 89.94 97 MET A CA 1
ATOM 784 C C . MET A 1 97 ? -0.325 7.094 10.911 1.00 89.94 97 MET A C 1
ATOM 786 O O . MET A 1 97 ? -1.418 7.552 11.225 1.00 89.94 97 MET A O 1
ATOM 790 N N . PRO A 1 98 ? 0.317 7.526 9.813 1.00 93.50 98 PRO A N 1
ATOM 791 C CA . PRO A 1 98 ? -0.305 8.455 8.871 1.00 93.50 98 PRO A CA 1
ATOM 792 C C . PRO A 1 98 ? -1.581 7.877 8.242 1.00 93.50 98 PRO A C 1
ATOM 794 O O . PRO A 1 98 ? -1.620 6.690 7.911 1.00 93.50 98 PRO A O 1
ATOM 797 N N . LEU A 1 99 ? -2.584 8.720 8.002 1.00 92.56 99 LEU A N 1
ATOM 798 C CA . LEU A 1 99 ? -3.882 8.344 7.443 1.00 92.56 99 LEU A CA 1
ATOM 799 C C . LEU A 1 99 ? -3.730 7.661 6.082 1.00 92.56 99 LEU A C 1
ATOM 801 O O . LEU A 1 99 ? -4.293 6.593 5.860 1.00 92.56 99 LEU A O 1
ATOM 805 N N . ASN A 1 100 ? -2.888 8.200 5.195 1.00 94.12 100 ASN A N 1
ATOM 806 C CA . ASN A 1 100 ? -2.622 7.572 3.896 1.00 94.12 100 ASN A CA 1
ATOM 807 C C . ASN A 1 100 ? -2.053 6.144 4.007 1.00 94.12 100 ASN A C 1
ATOM 809 O O . ASN A 1 100 ? -2.333 5.295 3.163 1.00 94.12 100 ASN A O 1
ATOM 813 N N . LYS A 1 101 ? -1.267 5.864 5.052 1.00 91.75 101 LYS A N 1
ATOM 814 C CA . LYS A 1 101 ? -0.729 4.533 5.340 1.00 91.75 101 LYS A CA 1
ATOM 815 C C . LYS A 1 101 ? -1.820 3.635 5.923 1.00 91.75 101 LYS A C 1
ATOM 817 O O . LYS A 1 101 ? -1.929 2.488 5.506 1.00 91.75 101 LYS A O 1
ATOM 822 N N . PHE A 1 102 ? -2.634 4.153 6.841 1.00 91.88 102 PHE A N 1
ATOM 823 C CA . PHE A 1 102 ? -3.748 3.415 7.435 1.00 91.88 102 PHE A CA 1
ATOM 824 C C . PHE A 1 102 ? -4.736 2.916 6.374 1.00 91.88 102 PHE A C 1
ATOM 826 O O . PHE A 1 102 ? -5.045 1.731 6.337 1.00 91.88 102 PHE A O 1
ATOM 833 N N . LEU A 1 103 ? -5.154 3.781 5.448 1.00 91.12 103 LEU A N 1
ATOM 834 C CA . LEU A 1 103 ? -6.093 3.406 4.385 1.00 91.12 103 LEU A CA 1
ATOM 835 C C . LEU A 1 103 ? -5.533 2.334 3.449 1.00 91.12 103 LEU A C 1
ATOM 837 O O . LEU A 1 103 ? -6.269 1.444 3.024 1.00 91.12 103 LEU A O 1
ATOM 841 N N . ALA A 1 104 ? -4.229 2.384 3.171 1.00 89.56 104 ALA A N 1
ATOM 842 C CA . ALA A 1 104 ? -3.559 1.336 2.412 1.00 89.56 104 ALA A CA 1
ATOM 843 C C . ALA A 1 104 ? -3.549 -0.002 3.172 1.00 89.56 104 ALA A C 1
ATOM 845 O O . ALA A 1 104 ? -3.804 -1.044 2.576 1.00 89.56 104 ALA A O 1
ATOM 846 N N . HIS A 1 105 ? -3.339 0.017 4.494 1.00 88.12 105 HIS A N 1
ATOM 847 C CA . HIS A 1 105 ? -3.443 -1.180 5.340 1.00 88.12 105 HIS A CA 1
ATOM 848 C C . HIS A 1 105 ? -4.872 -1.716 5.478 1.00 88.12 105 HIS A C 1
ATOM 850 O O . HIS A 1 105 ? -5.050 -2.905 5.727 1.00 88.12 105 HIS A O 1
ATOM 856 N N . CYS A 1 106 ? -5.892 -0.875 5.311 1.00 87.50 106 CYS A N 1
ATOM 857 C CA . CYS A 1 106 ? -7.284 -1.316 5.207 1.00 87.50 106 CYS A CA 1
ATOM 858 C C . CYS A 1 106 ? -7.607 -1.981 3.860 1.00 87.50 106 CYS A C 1
ATOM 860 O O . CYS A 1 106 ? -8.733 -2.422 3.666 1.00 87.50 106 CYS A O 1
ATOM 862 N N . GLY A 1 107 ? -6.656 -2.024 2.919 1.00 85.62 107 GLY A N 1
ATOM 863 C CA . GLY A 1 107 ? -6.869 -2.573 1.581 1.00 85.62 107 GLY A CA 1
ATOM 864 C C . GLY A 1 107 ? -7.717 -1.683 0.669 1.00 85.62 107 GLY A C 1
ATOM 865 O O . GLY A 1 107 ? -8.096 -2.129 -0.409 1.00 85.62 107 GLY A O 1
ATOM 866 N N . LEU A 1 108 ? -8.000 -0.437 1.073 1.00 86.94 108 LEU A N 1
ATOM 867 C CA . LEU A 1 108 ? -8.900 0.453 0.337 1.00 86.94 108 LEU A CA 1
ATOM 868 C C . LEU A 1 108 ? -8.299 0.921 -0.994 1.00 86.94 108 LEU A C 1
ATOM 870 O O . LEU A 1 108 ? -8.983 0.936 -2.011 1.00 86.94 108 LEU A O 1
ATOM 874 N N . ALA A 1 109 ? -7.039 1.350 -0.973 1.00 88.81 109 ALA A N 1
ATOM 875 C CA . ALA A 1 109 ? -6.350 1.913 -2.130 1.00 88.81 109 ALA A CA 1
ATOM 876 C C . ALA A 1 109 ? -4.830 1.835 -1.940 1.00 88.81 109 ALA A C 1
ATOM 878 O O . ALA A 1 109 ? -4.344 1.573 -0.835 1.00 88.81 109 ALA A O 1
ATOM 879 N N . SER A 1 110 ? -4.052 2.101 -2.993 1.00 90.00 110 SER A N 1
ATOM 880 C CA . SER A 1 110 ? -2.610 2.300 -2.813 1.00 90.00 110 SER A CA 1
ATOM 881 C C . SER 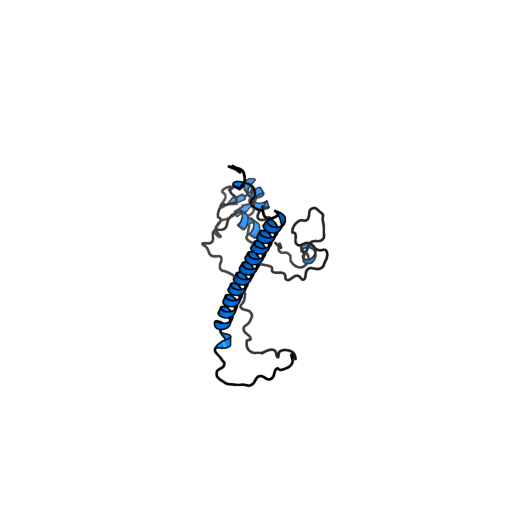A 1 110 ? -2.333 3.534 -1.942 1.00 90.00 110 SER A C 1
ATOM 883 O O . SER A 1 110 ? -3.140 4.460 -1.858 1.00 90.00 110 SER A O 1
ATOM 885 N N . ARG A 1 111 ? -1.156 3.607 -1.301 1.00 91.00 111 ARG A N 1
ATOM 886 C CA . ARG A 1 111 ? -0.787 4.774 -0.470 1.00 91.00 111 ARG A CA 1
ATOM 887 C C . ARG A 1 111 ? -0.846 6.097 -1.252 1.00 91.00 111 ARG A C 1
ATOM 889 O O . ARG A 1 111 ? -1.066 7.145 -0.650 1.00 91.00 111 ARG A O 1
ATOM 89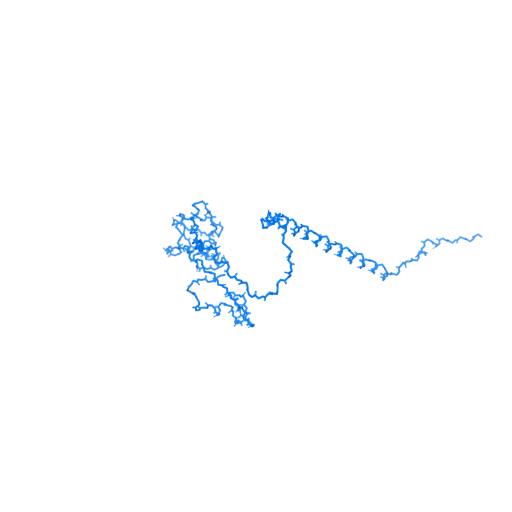6 N N . ARG A 1 112 ? -0.614 6.054 -2.570 1.00 91.75 112 ARG A N 1
ATOM 897 C CA . ARG A 1 112 ? -0.654 7.227 -3.457 1.00 91.75 112 ARG A CA 1
ATOM 898 C C . ARG A 1 112 ? -2.086 7.595 -3.833 1.00 91.75 112 ARG A C 1
ATOM 900 O O . ARG A 1 112 ? -2.448 8.755 -3.695 1.00 91.75 112 ARG A O 1
ATOM 907 N N . GLU A 1 113 ? -2.905 6.622 -4.218 1.00 90.75 113 GLU A N 1
ATOM 908 C CA . GLU A 1 113 ? -4.335 6.835 -4.494 1.00 90.75 113 GLU A CA 1
ATOM 909 C C . GLU A 1 113 ? -5.092 7.331 -3.261 1.00 90.75 113 GLU A C 1
ATOM 911 O O . GLU A 1 113 ? -5.933 8.221 -3.359 1.00 90.75 113 GLU A O 1
ATOM 916 N N . ALA A 1 114 ? -4.730 6.833 -2.076 1.00 92.62 114 ALA A N 1
ATOM 917 C CA . ALA A 1 114 ? -5.303 7.274 -0.811 1.00 92.62 114 ALA A CA 1
ATOM 918 C C . ALA A 1 114 ? -5.183 8.794 -0.605 1.00 92.62 114 ALA A C 1
ATOM 920 O O . ALA A 1 114 ? -6.048 9.391 0.024 1.00 92.62 114 ALA A O 1
ATOM 921 N N . ILE A 1 115 ? -4.149 9.446 -1.154 1.00 93.44 115 ILE A N 1
ATOM 922 C CA . ILE A 1 115 ? -3.993 10.905 -1.071 1.00 93.44 115 ILE A CA 1
ATOM 923 C C . ILE A 1 115 ? -5.139 11.618 -1.792 1.00 93.44 115 ILE A C 1
ATOM 925 O O . ILE A 1 115 ? -5.658 12.596 -1.260 1.00 93.44 115 ILE A O 1
ATOM 929 N N . ALA A 1 116 ? -5.528 11.143 -2.978 1.00 93.12 116 ALA A N 1
ATOM 930 C CA . ALA A 1 116 ? -6.634 11.724 -3.734 1.00 93.12 116 ALA A CA 1
ATOM 931 C C . ALA A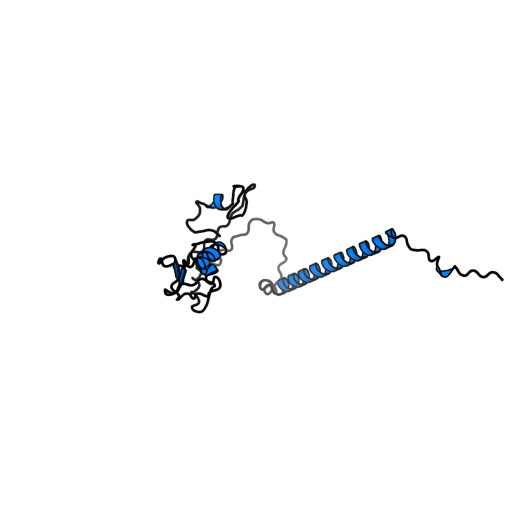 1 116 ? -7.955 11.553 -2.971 1.00 93.12 116 ALA A C 1
ATOM 933 O O . ALA A 1 116 ? -8.645 12.535 -2.727 1.00 93.12 116 ALA A O 1
ATOM 934 N N . ILE A 1 117 ? -8.224 10.345 -2.464 1.00 91.62 117 ILE A N 1
ATOM 935 C CA . ILE A 1 117 ? -9.444 10.035 -1.698 1.00 91.62 117 ILE A CA 1
ATOM 936 C C . ILE A 1 117 ? -9.554 10.897 -0.430 1.00 91.62 117 ILE A C 1
ATOM 938 O O . ILE A 1 117 ? -10.635 11.377 -0.093 1.00 91.62 117 ILE A O 1
ATOM 942 N N . ILE A 1 118 ? -8.439 11.108 0.278 1.00 93.19 118 ILE A N 1
ATOM 943 C CA . ILE A 1 118 ? -8.400 11.979 1.462 1.00 93.19 118 ILE A CA 1
ATOM 944 C C . ILE A 1 118 ? -8.683 13.433 1.067 1.00 93.19 118 ILE A C 1
ATOM 946 O O . ILE A 1 118 ? -9.488 14.095 1.714 1.00 93.19 118 ILE A O 1
ATOM 950 N N . LYS A 1 119 ? -8.055 13.932 -0.005 1.00 93.38 119 LYS A N 1
ATOM 951 C CA . LYS A 1 119 ? -8.257 15.309 -0.487 1.00 93.38 119 LYS A CA 1
ATOM 952 C C . LYS A 1 119 ? -9.683 15.574 -0.965 1.00 93.38 119 LYS A C 1
ATOM 954 O O . LYS A 1 119 ? -10.155 16.696 -0.840 1.00 93.38 119 LYS A O 1
ATOM 959 N N . GLU A 1 120 ? -10.365 14.554 -1.476 1.00 92.56 120 GLU A N 1
ATOM 960 C CA . GLU A 1 120 ? -11.785 14.614 -1.839 1.00 92.56 120 GLU A CA 1
ATOM 961 C C . GLU A 1 120 ? -12.717 14.745 -0.619 1.00 92.56 120 GLU A C 1
ATOM 963 O O . GLU A 1 120 ? -13.914 14.954 -0.792 1.00 92.56 120 GLU A O 1
ATOM 968 N N . GLY A 1 121 ? -12.206 14.605 0.611 1.00 90.44 121 GLY A N 1
ATOM 969 C CA . GLY A 1 121 ? -12.982 14.778 1.842 1.00 90.44 121 GLY A CA 1
ATOM 970 C C . GLY A 1 121 ? -13.992 13.669 2.124 1.00 90.44 121 GLY A C 1
ATOM 971 O O . GLY A 1 121 ? -14.907 13.837 2.926 1.00 90.44 121 GLY A O 1
ATOM 972 N N . LYS A 1 122 ? -13.816 12.499 1.502 1.00 88.56 122 LYS A N 1
ATOM 973 C CA . LYS A 1 122 ? -14.687 11.323 1.688 1.00 88.56 122 LYS A CA 1
ATOM 974 C C . LYS A 1 122 ? -14.459 10.596 3.020 1.00 88.56 122 LYS A C 1
ATOM 976 O O . LYS A 1 122 ? -15.159 9.624 3.324 1.00 88.56 122 LYS A O 1
ATOM 981 N N . ILE A 1 123 ? -13.462 11.024 3.799 1.00 93.44 123 ILE A N 1
ATOM 982 C CA . ILE A 1 123 ? -12.984 10.333 4.999 1.00 93.44 123 ILE A CA 1
ATOM 983 C C . ILE A 1 123 ? -13.308 11.128 6.253 1.00 93.44 123 ILE A C 1
ATOM 985 O O . ILE A 1 123 ? -12.999 12.313 6.359 1.00 93.44 123 ILE A O 1
ATOM 989 N N . THR A 1 124 ? -13.881 10.433 7.232 1.00 93.31 124 THR A N 1
ATOM 990 C CA . THR A 1 124 ? -14.143 10.976 8.562 1.00 93.31 124 THR A CA 1
ATOM 991 C C . THR A 1 124 ? -13.424 10.165 9.632 1.00 93.31 124 THR A C 1
ATOM 993 O O . THR A 1 124 ? -13.328 8.941 9.556 1.00 93.31 124 THR A O 1
ATOM 996 N N . ILE A 1 125 ? -12.903 10.854 10.641 1.00 93.62 125 ILE A N 1
ATOM 997 C CA . ILE A 1 125 ? -12.203 10.279 11.789 1.00 93.62 125 ILE A CA 1
ATOM 998 C C . ILE A 1 125 ? -12.962 10.720 13.029 1.00 93.62 125 ILE A C 1
ATOM 1000 O O . ILE A 1 125 ? -13.136 11.914 13.250 1.00 93.62 125 ILE A O 1
ATOM 1004 N N . ASN A 1 126 ? -13.477 9.771 13.809 1.00 92.00 126 ASN A N 1
ATOM 1005 C CA . ASN A 1 126 ? -14.334 10.054 14.967 1.00 92.00 126 ASN A CA 1
ATOM 1006 C C . ASN A 1 126 ? -15.503 11.006 14.616 1.00 92.00 126 ASN A C 1
ATOM 1008 O O . ASN A 1 126 ? -15.899 11.847 15.413 1.00 92.00 126 ASN A O 1
ATOM 1012 N N . ASN A 1 127 ? -16.055 10.848 13.405 1.00 89.94 127 ASN A N 1
ATOM 1013 C CA . ASN A 1 127 ? -17.110 11.674 12.796 1.00 89.94 127 ASN A CA 1
ATOM 1014 C C . ASN A 1 127 ? -16.706 13.098 12.364 1.00 89.94 127 ASN A C 1
ATOM 1016 O O . ASN A 1 127 ? -17.566 13.841 11.903 1.00 89.94 127 ASN A O 1
ATOM 1020 N N . LEU A 1 128 ? -15.424 13.462 12.427 1.00 91.25 128 LEU A N 1
ATOM 1021 C CA . LEU A 1 128 ? -14.914 14.729 11.896 1.00 91.25 128 LEU A CA 1
ATOM 1022 C C . LEU A 1 128 ? -14.286 14.518 10.508 1.00 91.25 128 LEU A C 1
ATOM 1024 O O . LEU A 1 128 ? -13.498 13.581 10.351 1.00 91.25 128 LEU A O 1
ATOM 1028 N N . PRO A 1 129 ? -14.611 15.335 9.490 1.00 91.88 129 PRO A N 1
ATOM 1029 C CA . PRO A 1 129 ? -13.984 15.236 8.174 1.00 91.88 129 PRO A CA 1
ATOM 1030 C C . PRO A 1 129 ? -12.513 15.659 8.239 1.00 91.88 129 PRO A C 1
ATOM 1032 O O . PRO A 1 129 ? -12.180 16.679 8.843 1.00 91.88 129 PRO A O 1
ATOM 1035 N N . VAL A 1 130 ? -11.629 14.872 7.621 1.00 92.00 130 VAL A N 1
ATOM 1036 C CA . VAL A 1 130 ? -10.183 15.139 7.602 1.00 92.00 130 VAL A CA 1
ATOM 1037 C C . VAL A 1 130 ? -9.647 15.020 6.182 1.00 92.00 130 VAL A C 1
ATOM 1039 O O . VAL A 1 130 ? -9.701 13.952 5.577 1.00 92.00 130 VAL A O 1
ATOM 1042 N N . ASN A 1 131 ? -9.052 16.112 5.695 1.00 92.81 131 ASN A N 1
ATOM 1043 C CA . ASN A 1 131 ? -8.551 16.226 4.320 1.00 92.81 131 ASN A CA 1
ATOM 1044 C C . ASN A 1 131 ? -7.016 16.210 4.237 1.00 92.81 131 ASN A C 1
ATOM 1046 O O . ASN A 1 131 ? -6.441 16.385 3.163 1.00 92.81 131 ASN A O 1
ATOM 1050 N N . GLU A 1 132 ? -6.333 16.002 5.364 1.00 93.31 132 GLU A N 1
ATOM 1051 C CA . GLU A 1 132 ? -4.875 15.996 5.444 1.00 93.31 132 GLU A CA 1
ATOM 1052 C C . GLU A 1 132 ? -4.312 14.567 5.352 1.00 93.31 132 GLU A C 1
ATOM 1054 O O . GLU A 1 132 ? -4.479 13.769 6.278 1.00 93.31 132 GLU A O 1
ATOM 1059 N N . PRO A 1 133 ? -3.557 14.212 4.291 1.00 91.00 133 PRO A N 1
ATOM 1060 C CA . PRO A 1 133 ? -3.003 12.863 4.144 1.00 91.00 133 PRO A CA 1
ATOM 1061 C C . PRO A 1 133 ? -1.994 12.469 5.228 1.00 91.00 133 PRO A C 1
ATOM 1063 O O . PRO A 1 133 ? -1.755 11.281 5.460 1.00 91.00 133 PRO A O 1
ATOM 1066 N N . GLY A 1 134 ? -1.371 13.474 5.851 1.00 91.25 134 GLY A N 1
ATOM 1067 C CA . GLY A 1 134 ? -0.400 13.325 6.930 1.00 91.25 134 GLY A CA 1
ATOM 1068 C C . GLY A 1 134 ? -1.019 13.192 8.321 1.00 91.25 134 GLY A C 1
ATOM 1069 O O . GLY A 1 134 ? -0.267 12.980 9.273 1.00 91.25 134 GLY A O 1
ATOM 1070 N N . TYR A 1 135 ? -2.349 13.290 8.446 1.00 92.81 135 TYR A N 1
ATOM 1071 C CA . TYR A 1 135 ? -3.030 13.174 9.730 1.00 92.81 135 TYR A CA 1
ATOM 1072 C C . TYR A 1 135 ? -2.678 11.848 10.404 1.00 92.81 135 TYR A C 1
ATOM 1074 O O . TYR A 1 135 ? -2.695 10.790 9.775 1.00 92.81 135 TYR A O 1
ATOM 1082 N N . LYS A 1 136 ? -2.312 11.895 11.682 1.00 92.44 136 LYS A N 1
ATOM 1083 C CA . LYS A 1 136 ? -1.847 10.722 12.420 1.00 92.44 136 LYS A CA 1
ATOM 1084 C C . LYS A 1 136 ? -3.018 10.060 13.139 1.00 92.44 136 LYS A C 1
ATOM 1086 O O . LYS A 1 136 ? -3.515 10.615 14.110 1.00 92.44 136 LYS A O 1
ATOM 1091 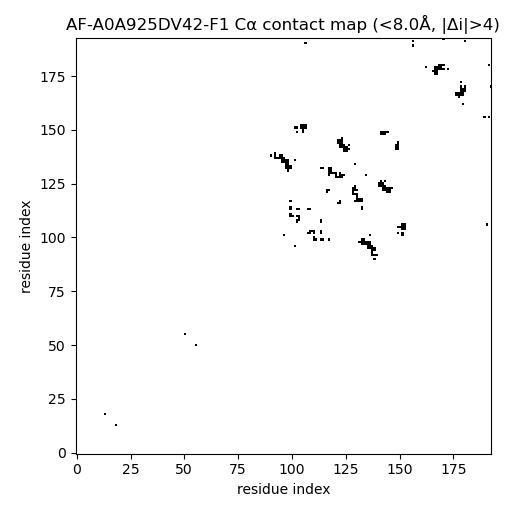N N . VAL A 1 137 ? -3.392 8.862 12.700 1.00 91.19 137 VAL A N 1
ATOM 1092 C CA . VAL A 1 137 ? -4.420 8.028 13.334 1.00 91.19 137 VAL A CA 1
ATOM 1093 C C . VAL A 1 137 ? -3.811 7.041 14.321 1.00 91.19 137 VAL A C 1
ATOM 1095 O O . VAL A 1 137 ? -2.732 6.482 14.092 1.00 91.19 137 VAL A O 1
ATOM 1098 N N . SER A 1 138 ? -4.508 6.840 15.431 1.00 89.38 138 SER A N 1
ATOM 1099 C CA . SER A 1 138 ? -4.225 5.826 16.444 1.00 89.38 138 SER A CA 1
ATOM 1100 C C . SER A 1 138 ? -5.138 4.609 16.266 1.00 89.38 138 SER A C 1
ATOM 1102 O O . SER A 1 138 ? -6.155 4.673 15.579 1.00 89.38 138 SER A O 1
ATOM 1104 N N . GLY A 1 139 ? -4.792 3.482 16.897 1.00 82.31 139 GLY A N 1
ATOM 1105 C CA . GLY A 1 139 ? -5.617 2.268 16.838 1.00 82.31 139 GLY A CA 1
ATOM 1106 C C . GLY A 1 139 ? -7.001 2.407 17.490 1.00 82.31 139 GLY A C 1
ATOM 1107 O O . GLY A 1 1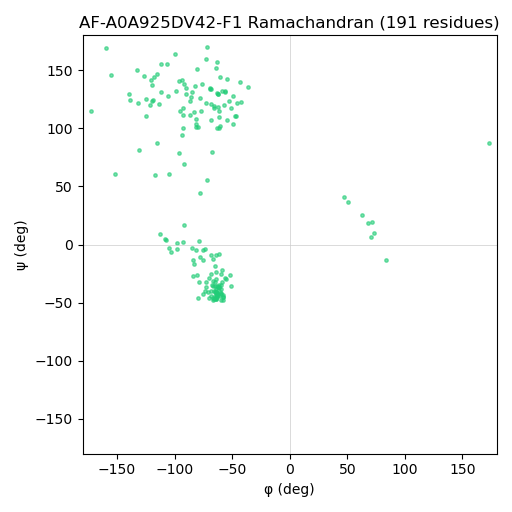39 ? -7.888 1.610 17.195 1.00 82.31 139 GLY A O 1
ATOM 1108 N N . SER A 1 140 ? -7.194 3.409 18.352 1.00 85.50 140 SER A N 1
ATOM 1109 C CA . SER A 1 140 ? -8.482 3.737 18.976 1.00 85.50 140 SER A CA 1
ATOM 1110 C C . SER A 1 140 ? -9.392 4.595 18.094 1.00 85.50 140 SER A C 1
ATOM 1112 O O . SER A 1 140 ? -10.590 4.664 18.359 1.00 85.50 140 SER A O 1
ATOM 1114 N N . ASP A 1 141 ? -8.855 5.239 17.054 1.00 89.69 141 ASP A N 1
ATOM 1115 C CA . ASP A 1 141 ? -9.633 6.147 16.213 1.00 89.69 141 ASP A CA 1
ATOM 1116 C C . ASP A 1 141 ? -10.554 5.390 15.251 1.00 89.69 141 ASP A C 1
ATOM 1118 O O . ASP A 1 141 ? -10.182 4.403 14.611 1.00 89.69 141 ASP A O 1
ATOM 1122 N N . VAL A 1 142 ? -11.782 5.888 15.104 1.00 90.62 142 VAL A N 1
ATOM 1123 C CA . VAL A 1 142 ? -12.776 5.334 14.185 1.00 90.62 142 VAL A CA 1
ATOM 1124 C C . VAL A 1 142 ? -12.692 6.065 12.853 1.00 90.62 142 VAL A C 1
ATOM 1126 O O . VAL A 1 142 ? -13.249 7.149 12.694 1.00 90.62 142 VAL A O 1
ATOM 1129 N N . VAL A 1 143 ? -12.031 5.444 11.879 1.00 92.44 143 VAL A N 1
ATOM 1130 C CA . VAL A 1 143 ? -11.956 5.947 10.502 1.00 92.44 143 VAL A CA 1
ATOM 1131 C C . VAL A 1 143 ? -13.116 5.385 9.677 1.00 92.44 143 VAL A C 1
ATOM 1133 O O . VAL A 1 143 ? -13.354 4.173 9.664 1.00 92.44 143 VAL A O 1
ATOM 1136 N N . LYS A 1 144 ? -13.842 6.258 8.975 1.00 93.38 144 LYS A N 1
ATOM 1137 C CA . LYS A 1 144 ? -14.944 5.903 8.076 1.00 93.38 144 LYS A CA 1
ATOM 1138 C C . LYS A 1 144 ? -14.727 6.508 6.692 1.00 93.38 144 LYS A C 1
ATOM 1140 O O . LYS A 1 144 ? -14.247 7.629 6.567 1.00 93.38 144 LYS A O 1
ATOM 1145 N N . LEU A 1 145 ? -15.148 5.782 5.665 1.00 91.62 145 LEU A N 1
ATOM 1146 C CA . LEU A 1 145 ? -15.266 6.266 4.291 1.00 91.62 145 LEU A CA 1
ATOM 1147 C C . LEU A 1 145 ? -16.748 6.286 3.923 1.00 91.62 145 LEU A C 1
ATOM 1149 O O . LEU A 1 145 ? -17.394 5.239 3.980 1.00 91.62 145 LEU A O 1
ATOM 1153 N N . ASN A 1 146 ? -17.299 7.449 3.566 1.00 88.81 146 ASN A N 1
ATOM 1154 C CA . ASN A 1 146 ? -18.725 7.599 3.228 1.00 88.81 146 ASN A CA 1
ATOM 1155 C C . ASN A 1 146 ? -19.665 6.928 4.260 1.00 88.81 146 ASN A C 1
ATOM 1157 O O . ASN A 1 146 ? -20.608 6.224 3.906 1.00 88.81 146 ASN A O 1
ATOM 1161 N N . GLY A 1 147 ? -19.350 7.060 5.554 1.00 86.62 147 GLY A N 1
ATOM 1162 C CA . GLY A 1 147 ? -20.118 6.462 6.655 1.00 86.62 147 GLY A CA 1
ATOM 1163 C C . GLY A 1 147 ? -19.799 4.994 6.983 1.00 86.62 147 GLY A C 1
ATOM 1164 O O . GLY A 1 147 ? -20.142 4.542 8.075 1.00 86.62 147 GLY A O 1
ATOM 1165 N N . LYS A 1 148 ? -19.082 4.259 6.122 1.00 89.69 148 LYS A N 1
ATOM 1166 C CA . LYS A 1 148 ? -18.665 2.869 6.384 1.00 89.69 148 LYS A CA 1
ATOM 1167 C C . LYS A 1 148 ? -17.359 2.827 7.171 1.00 89.69 148 LYS A C 1
ATOM 1169 O O . LYS A 1 148 ? -16.370 3.426 6.755 1.00 89.69 148 LYS A O 1
ATOM 1174 N N . LYS A 1 149 ? -17.341 2.109 8.297 1.00 90.62 149 LYS A N 1
ATOM 1175 C CA . LYS A 1 149 ? -16.145 1.951 9.140 1.00 90.62 149 LYS A CA 1
ATOM 1176 C C . LYS A 1 149 ? -15.092 1.097 8.430 1.00 90.62 149 LYS A C 1
ATOM 1178 O O . LYS A 1 149 ? -15.414 0.043 7.888 1.00 90.62 149 LYS A O 1
ATOM 1183 N N . LEU A 1 150 ? -13.844 1.559 8.450 1.00 88.69 150 LEU A N 1
ATOM 1184 C CA . LEU A 1 150 ? -12.706 0.834 7.895 1.00 88.69 150 LEU A CA 1
ATOM 1185 C C . LEU A 1 150 ? -11.990 0.046 8.995 1.00 88.69 150 LEU A C 1
ATOM 1187 O O . LEU A 1 150 ? -11.811 0.528 10.114 1.00 88.69 150 LEU A O 1
ATOM 1191 N N . HIS A 1 151 ? -11.554 -1.163 8.653 1.00 85.06 151 HIS A N 1
ATOM 1192 C CA . HIS A 1 151 ? -10.783 -2.038 9.529 1.00 85.06 151 HIS A CA 1
ATOM 1193 C C . HIS A 1 151 ? -9.434 -2.333 8.877 1.00 85.06 151 HIS A C 1
ATOM 1195 O O . HIS A 1 151 ? -9.359 -2.540 7.668 1.00 85.06 151 HIS A O 1
ATOM 1201 N N . ALA A 1 152 ? -8.352 -2.312 9.656 1.00 80.38 152 ALA A N 1
ATOM 1202 C CA . ALA A 1 152 ? -7.042 -2.708 9.151 1.00 80.38 152 ALA A CA 1
ATOM 1203 C C . ALA A 1 152 ? -7.023 -4.221 8.890 1.00 80.38 152 ALA A C 1
ATOM 1205 O O . ALA A 1 152 ? -7.468 -4.998 9.741 1.00 80.38 152 ALA A O 1
ATOM 1206 N N . VAL A 1 153 ? -6.493 -4.632 7.736 1.00 75.81 153 VAL A N 1
ATOM 1207 C CA . VAL A 1 153 ? -6.321 -6.050 7.406 1.00 75.81 153 VAL A CA 1
ATOM 1208 C C . VAL A 1 153 ? -5.290 -6.639 8.369 1.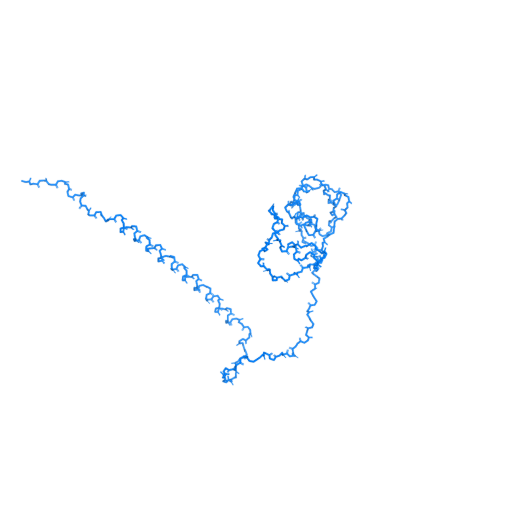00 75.81 153 VAL A C 1
ATOM 1210 O O . VAL A 1 153 ? -4.151 -6.173 8.441 1.00 75.81 153 VAL A O 1
ATOM 1213 N N . LYS A 1 154 ? -5.703 -7.633 9.163 1.00 69.75 154 LYS A N 1
ATOM 1214 C CA . LYS A 1 154 ? -4.841 -8.269 10.175 1.00 69.75 154 LYS A CA 1
ATOM 1215 C C . LYS A 1 154 ? -3.968 -9.378 9.589 1.00 69.75 154 LYS A C 1
ATOM 1217 O O . LYS A 1 154 ? -2.880 -9.635 10.102 1.00 69.75 154 LYS A O 1
ATOM 1222 N N . ASN A 1 155 ? -4.419 -9.999 8.504 1.00 78.88 155 ASN A N 1
ATOM 1223 C CA . ASN A 1 155 ? -3.764 -11.160 7.924 1.00 78.88 155 ASN A CA 1
ATOM 1224 C C . ASN A 1 155 ? -2.668 -10.705 6.960 1.00 78.88 155 ASN A C 1
ATOM 1226 O O . ASN A 1 155 ? -2.941 -10.128 5.911 1.00 78.88 155 ASN A O 1
ATOM 1230 N N . ARG A 1 156 ? -1.406 -10.949 7.322 1.00 82.31 156 ARG A N 1
ATOM 1231 C CA . ARG A 1 156 ? -0.275 -10.731 6.414 1.00 82.31 156 ARG A CA 1
ATOM 1232 C C . ARG A 1 156 ? -0.081 -11.987 5.572 1.00 82.31 156 ARG A C 1
ATOM 1234 O O . ARG A 1 156 ? 0.133 -13.061 6.128 1.00 82.31 156 ARG A O 1
ATOM 1241 N N . VAL A 1 157 ? -0.114 -11.838 4.251 1.00 85.31 157 VAL A N 1
ATOM 1242 C CA . VAL A 1 157 ? 0.157 -12.926 3.305 1.00 85.31 157 VAL A CA 1
ATOM 1243 C C . VAL A 1 157 ? 1.531 -12.714 2.684 1.00 85.31 157 VAL A C 1
ATOM 1245 O O . VAL A 1 157 ? 1.832 -11.638 2.171 1.00 85.31 157 VAL A O 1
ATOM 1248 N N . TYR A 1 158 ? 2.371 -13.744 2.746 1.00 89.50 158 TYR A N 1
ATOM 1249 C CA . TYR A 1 158 ? 3.708 -13.746 2.162 1.00 89.50 158 TYR A CA 1
ATOM 1250 C C . TYR A 1 158 ? 3.784 -14.861 1.126 1.00 89.50 158 TYR A C 1
ATOM 1252 O O . TYR A 1 158 ? 3.526 -16.019 1.446 1.00 89.50 158 TYR A O 1
ATOM 1260 N N . ILE A 1 159 ? 4.140 -14.513 -0.109 1.00 89.56 159 ILE A N 1
ATOM 1261 C CA . ILE A 1 159 ? 4.200 -15.457 -1.227 1.00 89.56 159 ILE A CA 1
ATOM 1262 C C . ILE A 1 159 ? 5.632 -15.502 -1.742 1.00 89.56 159 ILE A C 1
ATOM 1264 O O . ILE A 1 159 ? 6.199 -14.476 -2.117 1.00 89.56 159 ILE A O 1
ATOM 1268 N N . LEU A 1 160 ? 6.207 -16.702 -1.780 1.00 94.00 160 LEU A N 1
ATOM 1269 C CA . LEU A 1 160 ? 7.462 -16.956 -2.472 1.00 94.00 160 LEU A CA 1
ATOM 1270 C C . LEU A 1 160 ? 7.143 -17.419 -3.895 1.00 94.00 160 LEU A C 1
ATOM 1272 O O . LEU A 1 160 ? 6.518 -18.459 -4.082 1.00 94.00 160 LEU A O 1
ATOM 1276 N N . LEU A 1 161 ? 7.575 -16.647 -4.892 1.00 92.75 161 LEU A N 1
ATOM 1277 C CA . LEU A 1 161 ? 7.303 -16.921 -6.302 1.00 92.75 161 LEU A CA 1
ATOM 1278 C C . LEU A 1 161 ? 8.608 -16.998 -7.095 1.00 92.75 161 LEU A C 1
ATOM 1280 O O . LEU A 1 161 ? 9.381 -16.040 -7.126 1.00 92.75 161 LEU A O 1
ATOM 1284 N N . ASN A 1 162 ? 8.815 -18.109 -7.803 1.00 95.62 162 ASN A N 1
ATOM 1285 C CA . ASN A 1 162 ? 9.816 -18.171 -8.861 1.00 95.62 162 ASN A CA 1
ATOM 1286 C C . ASN A 1 162 ? 9.228 -17.552 -10.134 1.00 95.62 162 ASN A C 1
ATOM 1288 O O . ASN A 1 162 ? 8.411 -18.166 -10.819 1.00 95.62 162 ASN A O 1
ATOM 1292 N N . LYS A 1 163 ? 9.599 -16.305 -10.414 1.00 95.44 163 LYS A N 1
ATOM 1293 C CA . LYS A 1 163 ? 9.035 -15.535 -11.521 1.00 95.44 163 LYS A CA 1
ATOM 1294 C C . LYS A 1 163 ? 9.551 -16.054 -12.881 1.00 95.44 163 LYS A C 1
ATOM 1296 O O . LYS A 1 163 ? 10.757 -15.979 -13.121 1.00 95.44 163 LYS A O 1
ATOM 1301 N N . PRO A 1 164 ? 8.671 -16.489 -13.805 1.00 94.06 164 PRO A N 1
ATOM 1302 C CA . PRO A 1 164 ? 9.069 -16.926 -15.143 1.00 94.06 164 PRO A CA 1
ATOM 1303 C C . PRO A 1 164 ? 9.507 -15.758 -16.047 1.00 94.06 164 PRO A C 1
ATOM 1305 O O . PRO A 1 164 ? 9.355 -14.570 -15.719 1.00 94.06 164 PRO A O 1
ATOM 1308 N N . LYS A 1 165 ? 10.076 -16.109 -17.208 1.00 93.94 165 LYS A N 1
ATOM 1309 C CA . LYS A 1 165 ? 10.422 -15.151 -18.269 1.00 93.94 165 LYS A CA 1
ATOM 1310 C C . LYS A 1 165 ? 9.159 -14.485 -18.825 1.00 93.94 165 LYS A C 1
ATOM 1312 O O . LYS A 1 165 ? 8.086 -15.069 -18.762 1.00 93.94 165 LYS A O 1
ATOM 1317 N N . ASP A 1 166 ? 9.309 -13.261 -19.328 1.00 92.25 166 ASP A N 1
ATOM 1318 C CA . ASP A 1 166 ? 8.246 -12.463 -19.970 1.00 92.25 166 ASP A CA 1
ATOM 1319 C C . ASP A 1 166 ? 7.108 -11.974 -19.054 1.00 92.25 166 ASP A C 1
ATOM 1321 O O . ASP A 1 166 ? 6.053 -11.555 -19.522 1.00 92.25 166 ASP A O 1
ATOM 1325 N N . TYR A 1 167 ? 7.343 -11.965 -17.739 1.00 94.12 167 TYR A N 1
ATOM 1326 C CA . TYR A 1 167 ? 6.466 -11.316 -16.757 1.00 94.12 167 TYR A CA 1
ATOM 1327 C C . TYR A 1 167 ? 7.089 -10.025 -16.224 1.00 94.12 167 TYR A C 1
ATOM 1329 O O . TYR A 1 167 ? 8.313 -9.897 -16.170 1.00 94.12 167 TYR A O 1
ATOM 1337 N N . ILE A 1 168 ? 6.275 -9.092 -15.740 1.00 92.56 168 ILE A N 1
ATOM 1338 C CA . ILE A 1 168 ? 6.734 -7.848 -15.107 1.00 92.56 168 ILE A CA 1
ATOM 1339 C C . ILE A 1 168 ? 6.261 -7.787 -13.651 1.00 92.56 168 ILE A C 1
ATOM 1341 O O . ILE A 1 168 ? 5.182 -8.259 -13.297 1.00 92.56 168 ILE A O 1
ATOM 1345 N N . THR A 1 169 ? 7.096 -7.228 -12.776 1.00 92.06 169 THR A N 1
ATOM 1346 C CA . THR A 1 169 ? 6.771 -6.949 -11.370 1.00 92.06 169 THR A CA 1
ATOM 1347 C C . THR A 1 169 ? 6.210 -5.535 -11.237 1.00 92.06 169 THR A C 1
ATOM 1349 O O . THR A 1 169 ? 6.883 -4.642 -10.727 1.00 92.06 169 THR A O 1
ATOM 1352 N N . THR A 1 170 ? 5.004 -5.318 -11.753 1.00 89.00 170 THR A N 1
ATOM 1353 C CA . THR A 1 170 ? 4.260 -4.064 -11.582 1.00 89.00 170 THR A CA 1
ATOM 1354 C C . THR A 1 170 ? 2.825 -4.368 -11.173 1.00 89.00 170 THR A C 1
ATOM 1356 O O . THR A 1 170 ? 2.303 -5.433 -11.504 1.00 89.00 170 THR A O 1
ATOM 1359 N N . THR A 1 171 ? 2.215 -3.453 -10.421 1.00 83.88 171 THR A N 1
ATOM 1360 C CA . THR A 1 171 ? 0.805 -3.539 -10.018 1.00 83.88 171 THR A CA 1
ATOM 1361 C C . THR A 1 171 ? -0.130 -3.117 -11.147 1.00 83.88 171 THR A C 1
ATOM 1363 O O . THR A 1 171 ? -1.224 -3.655 -11.263 1.00 83.88 171 THR A O 1
ATOM 1366 N N . ASP A 1 172 ? 0.319 -2.174 -11.974 1.00 82.69 172 ASP A N 1
ATOM 1367 C CA . ASP A 1 172 ? -0.407 -1.644 -13.124 1.00 82.69 172 ASP A CA 1
ATOM 1368 C C . ASP A 1 172 ? 0.581 -1.460 -14.287 1.00 82.69 172 ASP A C 1
ATOM 1370 O O . ASP A 1 172 ? 1.679 -0.923 -14.092 1.00 82.69 172 ASP A O 1
ATOM 1374 N N . ASP A 1 173 ? 0.240 -1.976 -15.469 1.00 88.50 173 ASP A N 1
ATOM 1375 C CA . ASP A 1 173 ? 1.039 -1.840 -16.691 1.00 88.50 173 ASP A CA 1
ATOM 1376 C C . ASP A 1 173 ? 0.176 -1.225 -17.800 1.00 88.50 173 ASP A C 1
ATOM 1378 O O . ASP A 1 173 ? -0.685 -1.917 -18.349 1.00 88.50 173 ASP A O 1
ATOM 1382 N N . PRO A 1 174 ? 0.440 0.028 -18.214 1.00 86.75 174 PRO A N 1
ATOM 1383 C CA . PRO A 1 174 ? -0.314 0.685 -19.282 1.00 86.75 174 PRO A CA 1
ATOM 1384 C C . PRO A 1 174 ? -0.268 -0.054 -20.627 1.00 86.75 174 PRO A C 1
ATOM 1386 O O . PRO A 1 174 ? -1.125 0.158 -21.477 1.00 86.75 174 PRO A O 1
ATOM 1389 N N . GLN A 1 175 ? 0.746 -0.900 -20.842 1.00 88.75 175 GLN A N 1
ATOM 1390 C CA . GLN A 1 175 ? 0.906 -1.697 -22.064 1.00 88.75 175 GLN A CA 1
ATOM 1391 C C . GLN A 1 175 ? 0.281 -3.098 -21.964 1.00 88.75 175 GLN A C 1
ATOM 1393 O O . GLN A 1 175 ? 0.395 -3.877 -22.908 1.00 88.75 175 GLN A O 1
ATOM 1398 N N . GLY A 1 176 ? -0.359 -3.433 -20.837 1.00 85.06 176 GLY A N 1
ATOM 1399 C CA . GLY A 1 176 ? -1.094 -4.686 -20.657 1.00 85.06 176 GLY A CA 1
ATOM 1400 C C . GLY A 1 176 ? -0.236 -5.951 -20.739 1.00 85.06 176 GLY A C 1
ATOM 1401 O O . GLY A 1 176 ? -0.745 -7.014 -21.098 1.00 85.06 176 GLY A O 1
ATOM 1402 N N . ARG A 1 177 ? 1.070 -5.869 -20.453 1.00 92.62 177 ARG A N 1
ATOM 1403 C CA . ARG A 1 177 ? 1.939 -7.052 -20.457 1.00 92.62 177 ARG A CA 1
ATOM 1404 C C . ARG A 1 177 ? 1.642 -7.924 -19.236 1.00 92.62 177 ARG A C 1
ATOM 1406 O O . ARG A 1 177 ? 1.107 -7.463 -18.231 1.00 92.62 177 ARG A O 1
ATOM 1413 N N . LYS A 1 178 ? 2.028 -9.201 -19.306 1.00 92.12 178 LYS A N 1
ATOM 1414 C CA . LYS A 1 178 ? 1.790 -10.167 -18.224 1.00 92.12 178 LYS A CA 1
ATOM 1415 C C . LYS A 1 178 ? 2.510 -9.741 -16.945 1.00 92.12 178 LYS A C 1
ATOM 1417 O O . LYS A 1 178 ? 3.716 -9.482 -16.950 1.00 92.12 178 LYS A O 1
ATOM 1422 N N . THR A 1 179 ? 1.789 -9.718 -15.831 1.00 93.62 179 THR A N 1
ATOM 1423 C CA . THR A 1 179 ? 2.318 -9.306 -14.528 1.00 93.62 179 THR A CA 1
ATOM 1424 C C . THR A 1 179 ? 2.403 -10.481 -13.567 1.00 93.62 179 THR A C 1
ATOM 1426 O O . THR A 1 179 ? 1.679 -11.467 -13.679 1.00 93.62 179 THR A O 1
ATOM 1429 N N . VAL A 1 180 ? 3.288 -10.391 -12.576 1.00 92.88 180 VAL A N 1
ATOM 1430 C CA . VAL A 1 180 ? 3.353 -11.406 -11.510 1.00 92.88 180 VAL A CA 1
ATOM 1431 C C . VAL A 1 180 ? 2.045 -11.538 -10.737 1.00 92.88 180 VAL A C 1
ATOM 1433 O O . VAL A 1 180 ? 1.775 -12.612 -10.211 1.00 92.88 180 VAL A O 1
ATOM 1436 N N . LEU A 1 181 ? 1.228 -10.479 -10.703 1.00 90.88 181 LEU A N 1
ATOM 1437 C CA . LEU A 1 181 ? -0.089 -10.523 -10.082 1.00 90.88 181 LEU A CA 1
ATOM 1438 C C . LEU A 1 181 ? -0.992 -11.535 -10.787 1.00 90.88 181 LEU A C 1
ATOM 1440 O O . LEU A 1 181 ? -1.698 -12.262 -10.101 1.00 90.88 181 LEU A O 1
ATOM 1444 N N . ASP A 1 182 ? -0.897 -11.663 -12.115 1.00 89.81 182 ASP A N 1
ATOM 1445 C CA . ASP A 1 182 ? -1.660 -12.645 -12.896 1.00 89.81 182 ASP A CA 1
ATOM 1446 C C . ASP A 1 182 ? -1.373 -14.090 -12.480 1.00 89.81 182 ASP A C 1
ATOM 1448 O O . ASP A 1 182 ? -2.283 -14.914 -12.463 1.00 89.81 182 ASP A O 1
ATOM 1452 N N . LEU A 1 183 ? -0.128 -14.393 -12.096 1.00 91.25 183 LEU A N 1
ATOM 1453 C CA . LEU A 1 183 ? 0.277 -15.733 -11.657 1.00 91.25 183 LEU A CA 1
ATOM 1454 C C . LEU A 1 183 ? -0.315 -16.114 -10.297 1.00 91.25 183 LEU A C 1
ATOM 1456 O O . LEU A 1 183 ? -0.509 -17.295 -10.024 1.00 91.25 183 LEU A O 1
ATOM 1460 N N . ILE A 1 184 ? -0.582 -15.129 -9.439 1.00 91.94 184 ILE A N 1
ATOM 1461 C CA . ILE A 1 184 ? -0.998 -15.347 -8.047 1.00 91.94 184 ILE A CA 1
ATOM 1462 C C . ILE A 1 184 ? -2.477 -15.027 -7.800 1.00 91.94 184 ILE A C 1
ATOM 1464 O O . ILE A 1 184 ? -2.929 -15.155 -6.665 1.00 91.94 184 ILE A O 1
ATOM 1468 N N . LYS A 1 185 ? -3.248 -14.664 -8.839 1.00 87.75 185 LYS A N 1
ATOM 1469 C CA . LYS A 1 185 ? -4.680 -14.305 -8.733 1.00 87.75 185 LYS A CA 1
ATOM 1470 C C . LYS A 1 185 ? -5.519 -15.337 -7.978 1.00 87.75 185 LYS A C 1
ATOM 1472 O O . LYS A 1 185 ? -6.440 -14.964 -7.265 1.00 87.75 185 LYS A O 1
ATOM 1477 N N . HIS A 1 186 ? -5.200 -16.621 -8.128 1.00 87.31 186 HIS A N 1
ATOM 1478 C CA . HIS A 1 186 ? -5.936 -17.721 -7.495 1.00 87.31 186 HIS A CA 1
ATOM 1479 C C . HIS A 1 186 ? -5.291 -18.233 -6.202 1.00 87.31 186 HIS A C 1
ATOM 1481 O O . HIS A 1 186 ? -5.843 -19.117 -5.555 1.00 87.31 186 HIS A O 1
ATOM 1487 N N . ALA A 1 187 ? -4.124 -17.709 -5.821 1.00 87.00 187 ALA A N 1
ATOM 1488 C CA . ALA A 1 187 ? -3.394 -18.189 -4.652 1.00 87.00 187 ALA A CA 1
ATOM 1489 C C . ALA A 1 187 ? -3.938 -17.613 -3.336 1.00 87.00 187 ALA A C 1
ATOM 1491 O O . ALA A 1 187 ? -3.745 -18.211 -2.280 1.00 87.00 187 ALA A O 1
ATOM 1492 N N . THR A 1 188 ? -4.568 -16.433 -3.369 1.00 85.69 188 THR A N 1
ATOM 1493 C CA . THR A 1 188 ? -5.018 -15.731 -2.159 1.00 85.69 188 THR A CA 1
ATOM 1494 C C . THR A 1 188 ? -6.185 -14.795 -2.463 1.00 85.69 188 THR A C 1
ATOM 1496 O O . THR A 1 188 ? -6.221 -14.172 -3.520 1.00 85.69 188 THR A O 1
ATOM 1499 N N . SER A 1 189 ? -7.104 -14.655 -1.506 1.00 83.81 189 SER A N 1
ATOM 1500 C CA . SER A 1 189 ? -8.182 -13.656 -1.523 1.00 83.81 189 SER A CA 1
ATOM 1501 C C . SER A 1 189 ? -7.752 -12.282 -1.000 1.00 83.81 189 SER A C 1
ATOM 1503 O O . SER A 1 189 ? -8.486 -11.308 -1.142 1.00 83.81 189 SER A O 1
ATOM 1505 N N . GLU A 1 190 ? -6.590 -12.203 -0.354 1.00 84.50 190 GLU A N 1
ATOM 1506 C CA . GLU A 1 190 ? -6.067 -10.975 0.236 1.00 84.50 190 GLU A CA 1
ATOM 1507 C C . GLU A 1 190 ? -5.400 -10.100 -0.831 1.00 84.50 190 GLU A C 1
ATOM 1509 O O . GLU A 1 190 ? -4.835 -10.583 -1.819 1.00 84.50 190 GLU A O 1
ATOM 1514 N N . ARG A 1 191 ? -5.428 -8.780 -0.617 1.00 81.56 191 ARG A N 1
ATOM 1515 C CA . ARG A 1 191 ? -4.748 -7.829 -1.503 1.00 81.56 191 ARG A CA 1
ATOM 1516 C C . ARG A 1 191 ? -3.232 -7.993 -1.379 1.00 81.56 191 ARG A C 1
ATOM 1518 O O . ARG A 1 191 ? -2.668 -7.754 -0.315 1.00 81.56 191 ARG A O 1
ATOM 1525 N N . VAL A 1 192 ? -2.576 -8.301 -2.495 1.00 82.81 192 VAL A N 1
ATOM 1526 C CA . VAL A 1 192 ? -1.111 -8.342 -2.603 1.00 82.81 192 VAL A CA 1
ATOM 1527 C C . VAL A 1 192 ? -0.592 -6.967 -3.029 1.00 82.81 192 VAL A C 1
ATOM 1529 O O . VAL A 1 192 ? -1.163 -6.331 -3.919 1.00 82.81 192 VAL A O 1
ATOM 1532 N N . TYR A 1 193 ? 0.461 -6.495 -2.368 1.00 75.06 193 TYR A N 1
ATOM 1533 C CA . TYR A 1 193 ? 1.078 -5.181 -2.558 1.00 75.06 193 TYR A CA 1
ATOM 1534 C C . TYR A 1 193 ? 2.600 -5.279 -2.625 1.00 75.06 193 TYR A C 1
ATOM 1536 O O . TYR A 1 193 ? 3.159 -6.252 -2.070 1.00 75.06 193 TYR A O 1
#

pLDDT: mean 77.06, std 17.95, range [35.72, 95.62]